Protein AF-A0A964ID87-F1 (afdb_monomer_lite)

Secondary structure (DSSP, 8-state):
----------------------------PPPPPPPPP------PPPP-------HHHHHHHHHHHHHTS-HHHHSS-B-TTSTT-PBPGGGTTS-EEEEETTEEEE---S--TTTSSTTS-HHHHHHHHHH-B-TTSPBPPTTS-HHHHTTS-HHHHHHHHHHHHHSPP-----PPP---HHHHHT---PPP--SPPPP-----HHHHHHHHHHHTTHHHHHB---TT----TT-B--EEEETTEEEEPPP-SSSTTTTTT--HHHHHHHHHH-EETTEEPPTTS-HHHHTTS-HHHHHHHHHHHHHSPP------SSSPPEE-TTTSSEETTGGG-S--------EEEEE-TTS-EEEEE--TT----

pLDDT: mean 80.68, std 21.52, range [28.27, 98.88]

Radius of gyration: 31.86 Å; chains: 1; bounding box: 70×78×113 Å

Foldseek 3Di:
DDDDDDDDDDDDDDDDDDDDDDDDDPPPDPPPDPDPDPDPQFQDDFDPDDQDLDPVLLVLLCLCCQAFQVLQVAQAQFQPVDFLGHGDPLRRQCKDQQDVVPTDISFRLALAPPGHCVPAHLSQQLCCQQQQAHSVRAHHDCVRVNVLSVLPFPSSSSSNSSNSHVDDDDDDDDDDDDDPPVRSVVDDRGDHDPDGNHDDPDPDLLVLLVSSCSSNVVQVQQWDPDPPDTLDGSCWFDFDDGPPDTDTGARLACPPLHCVVDDLVQQLCCLQPCDDPNDHHDSVPNSSRNNSHDSSNSSSNSSNRHVGDDGDDHAAPPADWDAAPVPRDTGRPHVNSYPPPPPPQDWDWDQDPVRDTDTFTDDPVDGDD

Sequence (369 aa):
MTCRSLQLIAILTVGVVTFSACGSSSSVEPAAEPVPTPTEHVARALRDITVPRTPERVARGQYLTEGLLQCFVCHSERDWTKPGAPPVPATKGAGAVWLSKPWLVAVNLTPDVETGIGRWTDDMLLRAICEGIGHDGRTLHPQMWYSSFRALPDEDAEAVVAYLRSLKPIRRSLPQTRIPEDEAKDLDVPEPLMAPVPLVTSHDVVQKGRHLALLADCAGCHTSWYTPKNPGLFGGGNLVTRGERKSYSSNLTSDPSGLAHYDENIFREVMRTGQAKGRELSPIMPWTVFKNLSDDDLNALFAYLGAVTPAKHVIDNIDAPSACTICGGVHPLGKYNRPRQRTLVNYHIEMVESGSARIGLMTDSGFAR

Structure (mmCIF, N/CA/C/O backbone):
data_AF-A0A964ID87-F1
#
_entry.id   AF-A0A964ID87-F1
#
loop_
_atom_site.group_PDB
_atom_site.id
_atom_site.type_symbol
_atom_site.label_atom_id
_atom_site.label_alt_id
_atom_site.label_comp_id
_atom_site.label_asym_id
_atom_site.label_entity_id
_atom_site.label_seq_id
_atom_site.pdbx_PDB_ins_code
_atom_site.Cartn_x
_atom_site.Cartn_y
_atom_site.Cartn_z
_atom_site.occupancy
_atom_site.B_iso_or_equiv
_atom_site.auth_seq_id
_atom_site.auth_comp_id
_atom_site.auth_asym_id
_atom_site.auth_atom_id
_atom_site.pdbx_PDB_model_num
ATOM 1 N N . MET A 1 1 ? -21.710 -39.310 -91.756 1.00 35.94 1 MET A N 1
ATOM 2 C CA . MET A 1 1 ? -21.419 -40.696 -92.176 1.00 35.94 1 MET A CA 1
ATOM 3 C C . MET A 1 1 ? -21.485 -41.598 -90.951 1.00 35.94 1 MET A C 1
ATOM 5 O O . MET A 1 1 ? -20.702 -41.422 -90.035 1.00 35.94 1 MET A O 1
ATOM 9 N N . THR A 1 2 ? -22.530 -42.428 -90.925 1.00 33.00 2 THR A N 1
ATOM 10 C CA . THR A 1 2 ? -22.686 -43.755 -90.292 1.00 33.00 2 THR A CA 1
ATOM 11 C C . THR A 1 2 ? -21.934 -44.134 -89.007 1.00 33.00 2 THR A C 1
ATOM 13 O O . THR A 1 2 ? -20.719 -44.284 -88.973 1.00 33.00 2 THR A O 1
ATOM 16 N N . CYS A 1 3 ? -22.761 -44.464 -88.014 1.00 30.98 3 CYS A N 1
ATOM 17 C CA . CYS A 1 3 ? -22.531 -45.302 -86.841 1.00 30.98 3 CYS A CA 1
ATOM 18 C C . CYS A 1 3 ? -22.294 -46.790 -87.203 1.00 30.98 3 CYS A C 1
ATOM 20 O O . CYS A 1 3 ? -22.950 -47.289 -88.119 1.00 30.98 3 CYS A O 1
ATOM 22 N N . ARG A 1 4 ? -21.408 -47.478 -86.458 1.00 32.31 4 ARG A N 1
ATOM 23 C CA . ARG A 1 4 ? -21.411 -48.919 -86.071 1.00 32.31 4 ARG A CA 1
ATOM 24 C C . ARG A 1 4 ? -20.140 -49.188 -85.238 1.00 32.31 4 ARG A C 1
ATOM 26 O O . ARG A 1 4 ? -19.042 -48.978 -85.729 1.00 32.31 4 ARG A O 1
ATOM 33 N N . SER A 1 5 ? -20.233 -49.377 -83.920 1.00 36.09 5 SER A N 1
ATOM 34 C CA . SER A 1 5 ? -20.460 -50.655 -83.214 1.00 36.09 5 SER A CA 1
ATOM 35 C C . SER A 1 5 ? -19.332 -51.677 -83.408 1.00 36.09 5 SER A C 1
ATOM 37 O O . SER A 1 5 ? -19.274 -52.310 -84.455 1.00 36.09 5 SER A O 1
ATOM 39 N N . LEU A 1 6 ? -18.531 -51.919 -82.363 1.00 32.97 6 LEU A N 1
ATOM 40 C CA . LEU A 1 6 ? -17.899 -53.220 -82.122 1.00 32.97 6 LEU A CA 1
ATOM 41 C C . LEU A 1 6 ? -17.929 -53.545 -80.617 1.00 32.97 6 LEU A C 1
ATOM 43 O O . LEU A 1 6 ? -17.755 -52.672 -79.771 1.00 32.97 6 LEU A O 1
ATOM 47 N N . GLN A 1 7 ? -18.250 -54.804 -80.338 1.00 32.75 7 GLN A N 1
ATOM 48 C CA . GLN A 1 7 ? -18.571 -55.412 -79.048 1.00 32.75 7 GLN A CA 1
ATOM 49 C C . GLN A 1 7 ? -17.341 -56.041 -78.353 1.00 32.75 7 GLN A C 1
ATOM 51 O O . GLN A 1 7 ? -16.303 -56.228 -78.980 1.00 32.75 7 GLN A O 1
ATOM 56 N N . LEU A 1 8 ? -17.602 -56.511 -77.120 1.00 28.94 8 LEU A N 1
ATOM 57 C CA . LEU A 1 8 ? -16.914 -57.522 -76.286 1.00 28.94 8 LEU A CA 1
ATOM 58 C C . LEU A 1 8 ? -15.848 -56.999 -75.300 1.00 28.94 8 LEU A C 1
ATOM 60 O O . LEU A 1 8 ? -14.851 -56.422 -75.706 1.00 28.94 8 LEU A O 1
ATOM 64 N N . ILE A 1 9 ? -16.128 -57.005 -73.978 1.00 28.27 9 ILE A N 1
ATOM 65 C CA . ILE A 1 9 ? -16.051 -58.142 -73.007 1.00 28.27 9 ILE A CA 1
ATOM 66 C C . ILE A 1 9 ? -14.588 -58.585 -72.859 1.00 28.27 9 ILE A C 1
ATOM 68 O O . ILE A 1 9 ? -13.981 -58.963 -73.846 1.00 28.27 9 ILE A O 1
ATOM 72 N N . ALA A 1 10 ? -13.938 -58.660 -71.701 1.00 29.48 10 ALA A N 1
ATOM 73 C CA . ALA A 1 10 ? -14.201 -58.384 -70.289 1.00 29.48 10 ALA A CA 1
ATOM 74 C C . ALA A 1 10 ? -12.822 -58.446 -69.592 1.00 29.48 10 ALA A C 1
ATOM 76 O O . ALA A 1 10 ? -11.882 -58.960 -70.186 1.00 29.48 10 ALA A O 1
ATOM 77 N N . ILE A 1 11 ? -12.703 -57.984 -68.347 1.00 32.47 11 ILE A N 1
ATOM 78 C CA . ILE A 1 11 ? -12.031 -58.704 -67.247 1.00 32.47 11 ILE A CA 1
ATOM 79 C C . ILE A 1 11 ? -12.309 -57.909 -65.966 1.00 32.47 11 ILE A C 1
ATOM 81 O O . ILE A 1 11 ? -12.028 -56.717 -65.871 1.00 32.47 11 ILE A O 1
ATOM 85 N N . LEU A 1 12 ? -12.925 -58.604 -65.009 1.00 31.91 12 LEU A N 1
ATOM 86 C CA . LEU A 1 12 ? -13.172 -58.162 -63.645 1.00 31.91 12 LEU A CA 1
ATOM 87 C C . LEU A 1 12 ? -11.852 -57.830 -62.938 1.00 31.91 12 LEU A C 1
ATOM 89 O O . LEU A 1 12 ? -10.991 -58.698 -62.805 1.00 31.91 12 LEU A O 1
ATOM 93 N N . THR A 1 13 ? -11.771 -56.647 -62.342 1.00 37.53 13 THR A N 1
ATOM 94 C CA . THR A 1 13 ? -10.985 -56.429 -61.125 1.00 37.53 13 THR A CA 1
ATOM 95 C C . THR A 1 13 ? -11.926 -55.934 -60.034 1.00 37.53 13 THR A C 1
ATOM 97 O O . THR A 1 13 ? -12.585 -54.903 -60.147 1.00 37.53 13 THR A O 1
ATOM 100 N N . VAL A 1 14 ? -12.047 -56.748 -58.986 1.00 39.28 14 VAL A N 1
ATOM 101 C CA . VAL A 1 14 ? -12.823 -56.460 -57.781 1.00 39.28 14 VAL A CA 1
ATOM 102 C C . VAL A 1 14 ? -12.114 -55.338 -57.025 1.00 39.28 14 VAL A C 1
ATOM 104 O O . VAL A 1 14 ? -11.117 -55.569 -56.349 1.00 39.28 14 VAL A O 1
ATOM 107 N N . GLY A 1 15 ? -12.622 -54.117 -57.165 1.00 33.81 15 GLY A N 1
ATOM 108 C CA . GLY A 1 15 ? -12.308 -52.986 -56.299 1.00 33.81 15 GLY A CA 1
ATOM 109 C C . GLY A 1 15 ? -13.548 -52.641 -55.488 1.00 33.81 15 GLY A C 1
ATOM 110 O O . GLY A 1 15 ? -14.495 -52.065 -56.017 1.00 33.81 15 GLY A O 1
ATOM 111 N N . VAL A 1 16 ? -13.566 -53.031 -54.215 1.00 36.44 16 VAL A N 1
ATOM 112 C CA . VAL A 1 16 ? -14.598 -52.622 -53.258 1.00 36.44 16 VAL A CA 1
ATOM 113 C C . VAL A 1 16 ? -14.480 -51.109 -53.065 1.00 36.44 16 VAL A C 1
ATOM 115 O O . VAL A 1 16 ? -13.556 -50.634 -52.413 1.00 36.44 16 VAL A O 1
ATOM 118 N N . VAL A 1 17 ? -15.406 -50.349 -53.652 1.00 35.78 17 VAL A N 1
ATOM 119 C CA . VAL A 1 17 ? -15.591 -48.921 -53.372 1.00 35.78 17 VAL A CA 1
ATOM 120 C C . VAL A 1 17 ? -16.764 -48.803 -52.408 1.00 35.78 17 VAL A C 1
ATOM 122 O O . VAL A 1 17 ? -17.924 -48.967 -52.783 1.00 35.78 17 VAL A O 1
ATOM 125 N N . THR A 1 18 ? -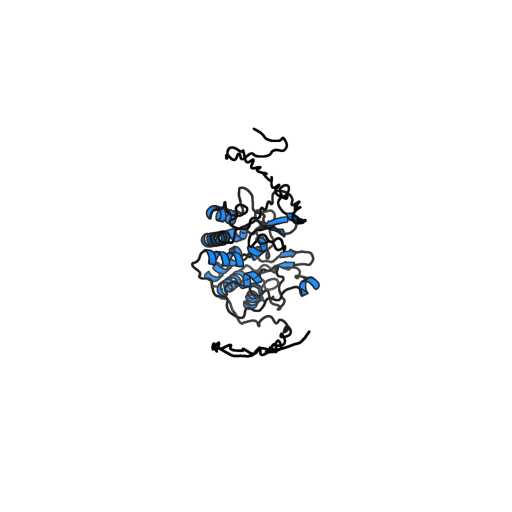16.459 -48.547 -51.141 1.00 36.44 18 THR A N 1
ATOM 126 C CA . THR A 1 18 ? -17.447 -48.168 -50.131 1.00 36.44 18 THR A CA 1
ATOM 127 C C . THR A 1 18 ? -17.951 -46.757 -50.431 1.00 36.44 18 THR A C 1
ATOM 129 O O . THR A 1 18 ? -17.217 -45.784 -50.268 1.00 36.44 18 THR A O 1
ATOM 132 N N . PHE A 1 19 ? -19.206 -46.638 -50.862 1.00 32.16 19 PHE A N 1
ATOM 133 C CA . PHE A 1 19 ? -19.930 -45.368 -50.888 1.00 32.16 19 PHE A CA 1
ATOM 134 C C . PHE A 1 19 ? -20.377 -45.021 -49.460 1.00 32.16 19 PHE A C 1
ATOM 136 O O . PHE A 1 19 ? -21.343 -45.592 -48.959 1.00 32.16 19 PHE A O 1
ATOM 143 N N . SER A 1 20 ? -19.694 -44.078 -48.805 1.00 34.94 20 SER A N 1
ATOM 144 C CA . SER A 1 20 ? -20.250 -43.395 -47.631 1.00 34.94 20 SER A CA 1
ATOM 145 C C . SER A 1 20 ? -21.189 -42.294 -48.108 1.00 34.94 20 SER A C 1
ATOM 147 O O . SER A 1 20 ? -20.758 -41.288 -48.669 1.00 34.94 20 SER A O 1
ATOM 149 N N . ALA A 1 21 ? -22.486 -42.510 -47.900 1.00 35.75 21 ALA A N 1
ATOM 150 C CA . ALA A 1 21 ? -23.513 -41.500 -48.085 1.00 35.75 21 ALA A CA 1
ATOM 151 C C . ALA A 1 21 ? -23.311 -40.357 -47.076 1.00 35.75 21 ALA A C 1
ATOM 153 O O . ALA A 1 21 ? -23.185 -40.583 -45.873 1.00 35.75 21 ALA A O 1
ATOM 154 N N . CYS A 1 22 ? -23.288 -39.124 -47.577 1.00 32.88 22 CYS A N 1
ATOM 155 C CA . CYS A 1 22 ? -23.235 -37.913 -46.771 1.00 32.88 22 CYS A CA 1
ATOM 156 C C . CYS A 1 22 ? -24.617 -37.682 -46.137 1.00 32.88 22 CYS A C 1
ATOM 158 O O . CYS A 1 22 ? -25.525 -37.164 -46.784 1.00 32.88 22 CYS A O 1
ATOM 160 N N . GLY A 1 23 ? -24.794 -38.113 -44.887 1.00 33.75 23 GLY A N 1
ATOM 161 C CA . GLY A 1 23 ? -25.950 -37.760 -44.066 1.00 33.75 23 GLY A CA 1
ATOM 162 C C . GLY A 1 23 ? -25.779 -36.351 -43.504 1.00 33.75 23 GLY A C 1
ATOM 163 O O . GLY A 1 23 ? -24.862 -36.097 -42.729 1.00 33.75 23 GLY A O 1
ATOM 164 N N . SER A 1 24 ? -26.651 -35.428 -43.900 1.00 39.84 24 SER A N 1
ATOM 165 C CA . SER A 1 24 ? -26.739 -34.085 -43.332 1.00 39.84 24 SER A CA 1
ATOM 166 C C . SER A 1 24 ? -27.344 -34.149 -41.926 1.00 39.84 24 SER A C 1
ATOM 168 O O . SER A 1 24 ? -28.564 -34.219 -41.774 1.00 39.84 24 SER A O 1
ATOM 170 N N . SER A 1 25 ? -26.506 -34.125 -40.892 1.00 38.56 25 SER A N 1
ATOM 171 C CA . SER A 1 25 ? -26.952 -33.881 -39.520 1.00 38.56 25 SER A CA 1
ATOM 172 C C . SER A 1 25 ? -27.098 -32.374 -39.304 1.00 38.56 25 SER A C 1
ATOM 174 O O . SER A 1 25 ? -26.108 -31.669 -39.114 1.00 38.56 25 SER A O 1
ATOM 176 N N . SER A 1 26 ? -28.332 -31.871 -39.336 1.00 40.22 26 SER A N 1
ATOM 177 C CA . SER A 1 26 ? -28.662 -30.562 -38.776 1.00 40.22 26 SER A CA 1
ATOM 178 C C . SER A 1 26 ? -28.518 -30.646 -37.256 1.00 40.22 26 SER A C 1
ATOM 180 O O . SER A 1 26 ? -29.400 -31.158 -36.566 1.00 40.22 26 SER A O 1
ATOM 182 N N . SER A 1 27 ? -27.384 -30.193 -36.733 1.00 40.88 27 SER A N 1
ATOM 183 C CA . SER A 1 27 ? -27.209 -29.953 -35.306 1.00 40.88 27 SER A CA 1
ATOM 184 C C . SER A 1 27 ? -28.104 -28.783 -34.907 1.00 40.88 27 SER A C 1
ATOM 186 O O . SER A 1 27 ? -27.806 -27.631 -35.210 1.00 40.88 27 SER A O 1
ATOM 188 N N . VAL A 1 28 ? -29.229 -29.096 -34.268 1.00 43.00 28 VAL A N 1
ATOM 189 C CA . VAL A 1 28 ? -30.000 -28.124 -33.494 1.00 43.00 28 VAL A CA 1
ATOM 190 C C . VAL A 1 28 ? -29.111 -27.738 -32.315 1.00 43.00 28 VAL A C 1
ATOM 192 O O . VAL A 1 28 ? -28.857 -28.569 -31.443 1.00 43.00 28 VAL A O 1
ATOM 195 N N . GLU A 1 29 ? -28.570 -26.519 -32.330 1.00 42.16 29 GLU A N 1
ATOM 196 C CA . GLU A 1 29 ? -27.908 -25.952 -31.155 1.00 42.16 29 GLU A CA 1
ATOM 197 C C . GLU A 1 29 ? -28.902 -25.975 -29.985 1.00 42.16 29 GLU A C 1
ATOM 199 O O . GLU A 1 29 ? -30.051 -25.550 -30.157 1.00 42.16 29 GLU A O 1
ATOM 204 N N . PRO A 1 30 ? -28.517 -26.489 -28.804 1.00 43.12 30 PRO A N 1
ATOM 205 C CA . PRO A 1 30 ? -29.364 -26.371 -27.633 1.00 43.12 30 PRO A CA 1
ATOM 206 C C . PRO A 1 30 ? -29.569 -24.883 -27.353 1.00 43.12 30 PRO A C 1
ATOM 208 O O . PRO A 1 30 ? -28.607 -24.114 -27.312 1.00 43.12 30 PRO A O 1
ATOM 211 N N . ALA A 1 31 ? -30.833 -24.482 -27.204 1.00 43.84 31 ALA A N 1
ATOM 212 C CA . ALA A 1 31 ? -31.190 -23.126 -26.826 1.00 43.84 31 ALA A CA 1
ATOM 213 C C . ALA A 1 31 ? -30.370 -22.733 -25.594 1.00 43.84 31 ALA A C 1
ATOM 215 O O . ALA A 1 31 ? -30.406 -23.437 -24.583 1.00 43.84 31 ALA A O 1
ATOM 216 N N . ALA A 1 32 ? -29.606 -21.645 -25.716 1.00 43.03 32 ALA A N 1
ATOM 217 C CA . ALA A 1 32 ? -28.868 -21.074 -24.605 1.00 43.03 32 ALA A CA 1
ATOM 218 C C . ALA A 1 32 ? -29.831 -20.915 -23.425 1.00 43.03 32 ALA A C 1
ATOM 220 O O . ALA A 1 32 ? -30.900 -20.313 -23.574 1.00 43.03 32 ALA A O 1
ATOM 221 N N . GLU A 1 33 ? -29.473 -21.494 -22.279 1.00 38.62 33 GLU A N 1
ATOM 222 C CA . GLU A 1 33 ? -30.213 -21.245 -21.051 1.00 38.62 33 GLU A CA 1
ATOM 223 C C . GLU A 1 33 ? -30.306 -19.726 -20.852 1.00 38.62 33 GLU A C 1
ATOM 225 O O . GLU A 1 33 ? -29.323 -19.018 -21.109 1.00 38.62 33 GLU A O 1
ATOM 230 N N . PRO A 1 34 ? -31.478 -19.194 -20.466 1.00 39.66 34 PRO A N 1
ATOM 231 C CA . PRO A 1 34 ? -31.618 -17.769 -20.236 1.00 39.66 34 PRO A CA 1
ATOM 232 C C . PRO A 1 34 ? -30.574 -17.350 -19.205 1.00 39.66 34 PRO A C 1
ATOM 234 O O . PRO A 1 34 ? -30.584 -17.833 -18.073 1.00 39.66 34 PRO A O 1
ATOM 237 N N . VAL A 1 35 ? -29.664 -16.465 -19.621 1.00 43.88 35 VAL A N 1
ATOM 238 C CA . VAL A 1 35 ? -28.707 -15.819 -18.724 1.00 43.88 35 VAL A CA 1
ATOM 239 C C . VAL A 1 35 ? -29.531 -15.230 -17.581 1.00 43.88 35 VAL A C 1
ATOM 241 O O . VAL A 1 35 ? -30.422 -14.420 -17.862 1.00 43.88 35 VAL A O 1
ATOM 244 N N . PRO A 1 36 ? -29.317 -15.656 -16.324 1.00 35.88 36 PRO A N 1
ATOM 245 C CA . PRO A 1 36 ? -30.071 -15.108 -15.215 1.00 35.88 36 PRO A CA 1
ATOM 246 C C . PRO A 1 36 ? -29.873 -13.593 -15.217 1.00 35.88 36 PRO A C 1
ATOM 248 O O . PRO A 1 36 ? -28.747 -13.097 -15.215 1.00 35.88 36 PRO A O 1
ATOM 251 N N . THR A 1 37 ? -30.985 -12.862 -15.284 1.00 39.97 37 THR A N 1
ATOM 252 C CA . THR A 1 37 ? -31.028 -11.414 -15.059 1.00 39.97 37 THR A CA 1
ATOM 253 C C . THR A 1 37 ? -30.225 -11.108 -13.793 1.00 39.97 37 THR A C 1
ATOM 255 O O . THR A 1 37 ? -30.402 -11.862 -12.832 1.00 39.97 37 THR A O 1
ATOM 258 N N . PRO A 1 38 ? -29.376 -10.059 -13.749 1.00 42.81 38 PRO A N 1
ATOM 259 C CA . PRO A 1 38 ? -28.610 -9.741 -12.551 1.00 42.81 38 PRO A CA 1
ATOM 260 C C . PRO A 1 38 ? -29.571 -9.629 -11.370 1.00 42.81 38 PRO A C 1
ATOM 262 O O . PRO A 1 38 ? -30.398 -8.718 -11.304 1.00 42.81 38 PRO A O 1
ATOM 265 N N . THR A 1 39 ? -29.522 -10.612 -10.476 1.00 45.31 39 THR A N 1
ATOM 266 C CA . THR A 1 39 ? -30.104 -10.495 -9.145 1.00 45.31 39 THR A CA 1
ATOM 267 C C . THR A 1 39 ? -29.515 -9.234 -8.540 1.00 45.31 39 THR A C 1
ATOM 269 O O . THR A 1 39 ? -28.296 -9.079 -8.599 1.00 45.31 39 THR A O 1
ATOM 272 N N . GLU A 1 40 ? -30.357 -8.340 -8.006 1.00 45.50 40 GLU A N 1
ATOM 273 C CA . GLU A 1 40 ? -29.925 -7.204 -7.183 1.00 45.50 40 GLU A CA 1
ATOM 274 C C . GLU A 1 40 ? -28.692 -7.616 -6.377 1.00 45.50 40 GLU A C 1
ATOM 276 O O . GLU A 1 40 ? -28.748 -8.576 -5.611 1.00 45.50 40 GLU A O 1
ATOM 281 N N . HIS A 1 41 ? -27.556 -6.971 -6.632 1.00 55.00 41 HIS A N 1
ATOM 282 C CA . HIS A 1 41 ? -26.288 -7.361 -6.034 1.00 55.00 41 HIS A CA 1
ATOM 283 C C . HIS A 1 41 ? -26.354 -7.121 -4.522 1.00 55.00 41 HIS A C 1
ATOM 285 O O . HIS A 1 41 ? -26.193 -5.998 -4.043 1.00 55.00 41 HIS A O 1
ATOM 291 N N . VAL A 1 42 ? -26.632 -8.180 -3.762 1.00 62.00 42 VAL A N 1
ATOM 292 C CA . VAL A 1 42 ? -26.735 -8.119 -2.305 1.00 62.00 42 VAL A CA 1
ATOM 293 C C . VAL A 1 42 ? -25.371 -8.453 -1.721 1.00 62.00 42 VAL A C 1
ATOM 295 O O . VAL A 1 42 ? -24.898 -9.585 -1.817 1.00 62.00 42 VAL A O 1
ATOM 298 N N . ALA A 1 43 ? -24.739 -7.464 -1.087 1.00 78.56 43 ALA A N 1
ATOM 299 C CA . ALA A 1 43 ? -23.605 -7.691 -0.199 1.00 78.56 43 ALA A CA 1
ATOM 300 C C . ALA A 1 43 ? -23.864 -8.918 0.688 1.00 78.56 43 ALA A C 1
ATOM 302 O O . ALA A 1 43 ? -24.941 -9.019 1.282 1.00 78.56 43 ALA A O 1
ATOM 303 N N . ARG A 1 44 ? -22.890 -9.830 0.830 1.00 88.06 44 ARG A N 1
ATOM 304 C CA . ARG A 1 44 ? -23.103 -11.010 1.684 1.00 88.06 44 ARG A CA 1
ATOM 305 C C . ARG A 1 44 ? -23.550 -10.599 3.086 1.00 88.06 44 ARG A C 1
ATOM 307 O O . ARG A 1 44 ? -23.115 -9.566 3.612 1.00 88.06 44 ARG A O 1
ATOM 314 N N . ALA A 1 45 ? -24.382 -11.433 3.704 1.00 89.25 45 ALA A N 1
ATOM 315 C CA . ALA A 1 45 ? -24.823 -11.219 5.073 1.00 89.25 45 ALA A CA 1
ATOM 316 C C . ALA A 1 45 ? -23.622 -11.063 6.023 1.00 89.25 45 ALA A C 1
ATOM 318 O O . ALA A 1 45 ? -22.570 -11.690 5.841 1.00 89.25 45 ALA A O 1
ATOM 319 N N . LEU A 1 46 ? -23.791 -10.200 7.028 1.00 92.38 46 LEU A N 1
ATOM 320 C CA . LEU A 1 46 ? -22.793 -10.036 8.076 1.00 92.38 46 LEU A CA 1
ATOM 321 C C . LEU A 1 46 ? -22.738 -11.299 8.933 1.00 92.38 46 LEU A C 1
ATOM 323 O O . LEU A 1 46 ? -23.767 -11.834 9.346 1.00 92.38 46 LEU A O 1
ATOM 327 N N . ARG A 1 47 ? -21.520 -11.749 9.200 1.00 92.38 47 ARG A N 1
ATOM 328 C CA . ARG A 1 47 ? -21.212 -12.876 10.076 1.00 92.38 47 ARG A CA 1
ATOM 329 C C . ARG A 1 47 ? -20.966 -12.361 11.490 1.00 92.38 47 ARG A C 1
ATOM 331 O O . ARG A 1 47 ? -20.439 -11.262 11.675 1.00 92.38 47 ARG A O 1
ATOM 338 N N . ASP A 1 48 ? -21.298 -13.178 12.481 1.00 94.31 48 ASP A N 1
ATOM 339 C CA . ASP A 1 48 ? -20.943 -12.911 13.874 1.00 94.31 48 ASP A CA 1
ATOM 340 C C . ASP A 1 48 ? -19.495 -13.351 14.131 1.00 94.31 48 ASP A C 1
ATOM 342 O O . ASP A 1 48 ? -19.221 -14.482 14.532 1.00 94.31 48 ASP A O 1
ATOM 346 N N . ILE A 1 49 ? -18.550 -12.473 13.786 1.00 93.62 49 ILE A N 1
ATOM 347 C CA . ILE A 1 49 ? -17.112 -12.699 13.957 1.00 93.62 49 ILE A CA 1
ATOM 348 C C . ILE A 1 49 ? -16.573 -11.692 14.962 1.00 93.62 49 ILE A C 1
ATOM 350 O O . ILE A 1 49 ? -16.776 -10.484 14.827 1.00 93.62 49 ILE A O 1
ATOM 354 N N . THR A 1 50 ? -15.822 -12.206 15.932 1.00 96.50 50 THR A N 1
ATOM 355 C CA . THR A 1 50 ? -15.013 -11.410 16.853 1.00 96.50 50 THR A CA 1
ATOM 356 C C . THR A 1 50 ? -13.556 -11.820 16.698 1.00 96.50 50 THR A C 1
ATOM 358 O O . THR A 1 50 ? -13.168 -12.924 17.069 1.00 96.50 50 THR A O 1
ATOM 361 N N . VAL A 1 51 ? -12.737 -10.919 16.169 1.00 97.50 51 VAL A N 1
ATOM 362 C CA . VAL A 1 51 ? -11.315 -11.160 15.893 1.00 97.50 51 VAL A CA 1
ATOM 363 C C . VAL A 1 51 ? -10.501 -11.132 17.193 1.00 97.50 51 VAL A C 1
ATOM 365 O O . VAL A 1 51 ? -10.530 -10.123 17.885 1.00 97.50 51 VAL A O 1
ATOM 368 N N . PRO A 1 52 ? -9.729 -12.156 17.579 1.00 97.12 52 PRO A N 1
ATOM 369 C CA . PRO A 1 52 ? -8.842 -12.058 18.742 1.00 97.12 52 PRO A CA 1
ATOM 370 C C . PRO A 1 52 ? -7.835 -10.896 18.636 1.00 97.12 52 PRO A C 1
ATOM 372 O O . PRO A 1 52 ? -7.277 -10.642 17.574 1.00 97.12 52 PRO A O 1
ATOM 375 N N . ARG A 1 53 ? -7.567 -10.185 19.740 1.00 97.00 53 ARG A N 1
ATOM 376 C CA . ARG A 1 53 ? -6.577 -9.084 19.798 1.00 97.00 53 ARG A CA 1
ATOM 377 C C . ARG A 1 53 ? -5.339 -9.485 20.596 1.00 97.00 53 ARG A C 1
ATOM 379 O O . ARG A 1 53 ? -4.952 -8.799 21.538 1.00 97.00 53 ARG A O 1
ATOM 386 N N . THR A 1 54 ? -4.751 -10.631 20.265 1.00 98.31 54 THR A N 1
ATOM 387 C CA . THR A 1 54 ? -3.504 -11.062 20.913 1.00 98.31 54 THR A CA 1
ATOM 388 C C . THR A 1 54 ? -2.336 -10.170 20.469 1.00 98.31 54 THR A C 1
ATOM 390 O O . THR A 1 54 ? -2.382 -9.627 19.358 1.00 98.31 54 THR A O 1
ATOM 393 N N . PRO A 1 55 ? -1.284 -10.003 21.293 1.00 98.50 55 PRO A N 1
ATOM 394 C CA . PRO A 1 55 ? -0.110 -9.215 20.916 1.00 98.50 55 PRO A CA 1
ATOM 395 C C . PRO A 1 55 ? 0.514 -9.643 19.581 1.00 98.50 55 PRO A C 1
ATOM 397 O O . PRO A 1 55 ? 0.888 -8.794 18.775 1.00 98.50 55 PRO A O 1
ATOM 400 N N . GLU A 1 56 ? 0.566 -10.946 19.306 1.00 98.19 56 GLU A N 1
ATOM 401 C CA . GLU A 1 56 ? 1.155 -11.517 18.089 1.00 98.19 56 GLU A CA 1
ATOM 402 C C . GLU A 1 56 ? 0.343 -11.131 16.852 1.00 98.19 56 GLU A C 1
ATOM 404 O O . GLU A 1 56 ? 0.898 -10.711 15.834 1.00 98.19 56 GLU A O 1
ATOM 409 N N . ARG A 1 57 ? -0.988 -11.213 16.952 1.00 98.25 57 ARG A N 1
ATOM 410 C CA . ARG A 1 57 ? -1.884 -10.856 15.854 1.00 98.25 57 ARG A CA 1
ATOM 411 C C . ARG A 1 57 ? -1.886 -9.351 15.597 1.00 98.25 57 ARG A C 1
ATOM 413 O O . ARG A 1 57 ? -1.860 -8.930 14.443 1.00 98.25 57 ARG A O 1
ATOM 420 N N . VAL A 1 58 ? -1.845 -8.534 16.651 1.00 98.75 58 VAL A N 1
ATOM 421 C CA . VAL A 1 58 ? -1.688 -7.076 16.525 1.00 98.75 58 VAL A CA 1
ATOM 422 C C . VAL A 1 58 ? -0.354 -6.732 15.855 1.00 98.75 58 VAL A C 1
ATOM 424 O O . VAL A 1 58 ? -0.332 -5.901 14.948 1.00 98.75 58 VAL A O 1
ATOM 427 N N . ALA A 1 59 ? 0.742 -7.400 16.226 1.00 98.62 59 ALA A N 1
ATOM 428 C CA . ALA A 1 59 ? 2.048 -7.197 15.599 1.00 98.62 59 ALA A CA 1
ATOM 429 C C . ALA A 1 59 ? 2.046 -7.588 14.109 1.00 98.62 59 ALA A C 1
ATOM 431 O O . ALA A 1 59 ? 2.556 -6.837 13.273 1.00 98.62 59 ALA A O 1
ATOM 432 N N . ARG A 1 60 ? 1.416 -8.716 13.748 1.00 98.12 60 ARG A N 1
ATOM 433 C CA . ARG A 1 60 ? 1.231 -9.120 12.343 1.00 98.12 60 ARG A CA 1
ATOM 434 C C . ARG A 1 60 ? 0.397 -8.098 11.568 1.00 98.12 60 ARG A C 1
ATOM 436 O O . ARG A 1 60 ? 0.774 -7.704 10.466 1.00 98.12 60 ARG A O 1
ATOM 443 N N . GLY A 1 61 ? -0.692 -7.616 12.159 1.00 98.50 61 GLY A N 1
ATOM 444 C CA . GLY A 1 61 ? -1.546 -6.591 11.567 1.00 98.50 61 GLY A CA 1
ATOM 445 C C . GLY A 1 61 ? -0.829 -5.266 11.347 1.00 98.50 61 GLY A C 1
ATOM 446 O O . GLY A 1 61 ? -1.005 -4.642 10.299 1.00 98.50 61 GLY A O 1
ATOM 447 N N . GLN A 1 62 ? 0.019 -4.861 12.295 1.00 98.50 62 GLN A N 1
ATOM 448 C CA . GLN A 1 62 ? 0.864 -3.678 12.164 1.00 98.50 62 GLN A CA 1
ATOM 449 C C . GLN A 1 62 ? 1.832 -3.829 10.993 1.00 98.50 62 GLN A C 1
ATOM 451 O O . GLN A 1 62 ? 1.924 -2.926 10.163 1.00 98.50 62 GLN A O 1
ATOM 456 N N . TYR A 1 63 ? 2.513 -4.975 10.898 1.00 98.56 63 TYR A N 1
ATOM 457 C CA . TYR A 1 63 ? 3.432 -5.270 9.801 1.00 98.56 63 TYR A CA 1
ATOM 458 C C . TYR A 1 63 ? 2.751 -5.147 8.431 1.00 98.56 63 TYR A C 1
ATOM 460 O O . TYR A 1 63 ? 3.267 -4.479 7.538 1.00 98.56 63 TYR A O 1
ATOM 468 N N . LEU A 1 64 ? 1.556 -5.722 8.276 1.00 98.19 64 LEU A N 1
ATOM 469 C CA . LEU A 1 64 ? 0.798 -5.650 7.025 1.00 98.19 64 LEU A CA 1
ATOM 470 C C . LEU A 1 64 ? 0.308 -4.226 6.737 1.00 98.19 64 LEU A C 1
ATOM 472 O O . LEU A 1 64 ? 0.540 -3.695 5.653 1.00 98.19 64 LEU A O 1
ATOM 476 N N . THR A 1 65 ? -0.323 -3.579 7.715 1.00 98.31 65 THR A N 1
ATOM 477 C CA . THR A 1 65 ? -0.946 -2.251 7.566 1.00 98.31 65 THR A CA 1
ATOM 478 C C . THR A 1 65 ? 0.085 -1.158 7.278 1.00 98.31 65 THR A C 1
ATOM 480 O O . THR A 1 65 ? -0.142 -0.294 6.427 1.00 98.31 65 THR A O 1
ATOM 483 N N . GLU A 1 66 ? 1.219 -1.187 7.982 1.00 96.69 66 GLU A N 1
ATOM 484 C CA . GLU A 1 66 ? 2.277 -0.175 7.889 1.00 96.69 66 GLU A CA 1
ATOM 485 C C . GLU A 1 66 ? 3.435 -0.556 6.959 1.00 96.69 66 GLU A C 1
ATOM 487 O O . GLU A 1 66 ? 4.267 0.304 6.663 1.00 96.69 66 GLU A O 1
ATOM 492 N N . GLY A 1 67 ? 3.514 -1.812 6.514 1.00 96.69 67 GLY A N 1
ATOM 493 C CA . GLY A 1 67 ? 4.599 -2.318 5.671 1.00 96.69 67 GLY A CA 1
ATOM 494 C C . GLY A 1 67 ? 4.186 -2.711 4.257 1.00 96.69 67 GLY A C 1
ATOM 495 O O . GLY A 1 67 ? 4.991 -2.553 3.344 1.00 96.69 67 GLY A O 1
ATOM 496 N N . LEU A 1 68 ? 2.944 -3.156 4.044 1.00 96.81 68 LEU A N 1
ATOM 497 C CA . LEU A 1 68 ? 2.516 -3.729 2.762 1.00 96.81 68 LEU A CA 1
ATOM 498 C C . LEU A 1 68 ? 1.286 -3.036 2.162 1.00 96.81 68 LEU A C 1
ATOM 500 O O . LEU A 1 68 ? 1.314 -2.615 1.008 1.00 96.81 68 LEU A O 1
ATOM 504 N N . LEU A 1 69 ? 0.223 -2.887 2.955 1.00 97.31 69 LEU A N 1
ATOM 505 C CA . LEU A 1 69 ? -1.115 -2.498 2.489 1.00 97.31 69 LEU A CA 1
ATOM 506 C C . LEU A 1 69 ? -1.322 -0.985 2.396 1.00 97.31 69 LEU A C 1
ATOM 508 O O . LEU A 1 69 ? -2.346 -0.527 1.901 1.00 97.31 69 LEU A O 1
ATOM 512 N N . GLN A 1 70 ? -0.357 -0.194 2.872 1.00 94.81 70 GLN A N 1
ATOM 513 C CA . GLN A 1 70 ? -0.337 1.259 2.696 1.00 94.81 70 GLN A CA 1
ATOM 514 C C . GLN A 1 70 ? -1.558 1.994 3.279 1.00 94.81 70 GLN A C 1
ATOM 516 O O . GLN A 1 70 ? -1.823 3.130 2.889 1.00 94.81 70 GLN A O 1
ATOM 521 N N . CYS A 1 71 ? -2.288 1.420 4.243 1.00 97.25 71 CYS A N 1
ATOM 522 C CA . CYS A 1 71 ? -3.559 1.983 4.720 1.00 97.25 71 CYS A CA 1
ATOM 523 C C . CYS A 1 71 ? -3.423 3.462 5.126 1.00 97.25 71 CYS A C 1
ATOM 525 O O . CYS A 1 71 ? -4.218 4.317 4.738 1.00 97.25 71 CYS A O 1
ATOM 527 N N . PHE A 1 72 ? -2.347 3.809 5.835 1.00 96.81 72 PHE A N 1
ATOM 528 C CA . PHE A 1 72 ? -2.114 5.175 6.315 1.00 96.81 72 PHE A CA 1
ATOM 529 C C . PHE A 1 72 ? -1.587 6.151 5.259 1.00 96.81 72 PHE A C 1
ATOM 531 O O . PHE A 1 72 ? -1.477 7.341 5.551 1.00 96.81 72 PHE A O 1
ATOM 538 N N . VAL A 1 73 ? -1.299 5.690 4.039 1.00 92.94 73 VAL A N 1
ATOM 539 C CA . VAL A 1 73 ? -0.982 6.558 2.896 1.00 92.94 73 VAL A CA 1
ATOM 540 C C . VAL A 1 73 ? -2.207 7.356 2.457 1.00 92.94 73 VAL A C 1
ATOM 542 O O . VAL A 1 73 ? -2.063 8.519 2.080 1.00 92.94 73 VAL A O 1
ATOM 545 N N . CYS A 1 74 ? -3.390 6.745 2.520 1.00 93.25 74 CYS A N 1
ATOM 546 C CA . CYS A 1 74 ? -4.658 7.384 2.172 1.00 93.25 74 CYS A CA 1
ATOM 547 C C . CYS A 1 74 ? -5.427 7.813 3.427 1.00 93.25 74 CYS A C 1
ATOM 549 O O . CYS A 1 74 ? -5.962 8.914 3.473 1.00 93.25 74 CYS A O 1
ATOM 551 N N . HIS A 1 75 ? -5.434 6.985 4.476 1.00 96.94 75 HIS A N 1
ATOM 552 C CA . HIS A 1 75 ? -6.209 7.223 5.698 1.00 96.94 75 HIS A CA 1
ATOM 553 C C . HIS A 1 75 ? -5.505 8.131 6.723 1.00 96.94 75 HIS A C 1
ATOM 555 O O . HIS A 1 75 ? -5.725 7.993 7.924 1.00 96.94 75 HIS A O 1
ATOM 561 N N . SER A 1 76 ? -4.658 9.056 6.269 1.00 96.38 76 SER A N 1
ATOM 562 C CA . SER A 1 76 ? -4.014 10.074 7.112 1.00 96.38 76 SER A CA 1
ATOM 563 C C . SER A 1 76 ? -3.732 11.331 6.300 1.00 96.38 76 SER A C 1
ATOM 565 O O . SER A 1 76 ? -3.545 11.252 5.084 1.00 96.38 76 SER A O 1
ATOM 567 N N . GLU A 1 77 ? -3.597 12.484 6.957 1.00 94.94 77 GLU A N 1
ATOM 568 C CA . GLU A 1 77 ? -2.939 13.618 6.297 1.00 94.94 77 GLU A CA 1
ATOM 569 C C . GLU A 1 77 ? -1.458 13.293 6.069 1.00 94.94 77 GLU A C 1
ATOM 571 O O . GLU A 1 77 ? -0.847 12.522 6.813 1.00 94.94 77 GLU A O 1
ATOM 576 N N . ARG A 1 78 ? -0.878 13.872 5.018 1.00 93.31 78 ARG A N 1
ATOM 577 C CA . ARG A 1 78 ? 0.483 13.576 4.557 1.00 93.31 78 ARG A CA 1
ATOM 578 C C . ARG A 1 78 ? 1.330 14.837 4.654 1.00 93.31 78 ARG A C 1
ATOM 580 O O . ARG A 1 78 ? 0.913 15.899 4.191 1.00 93.31 78 ARG A O 1
ATOM 587 N N . ASP A 1 79 ? 2.524 14.716 5.220 1.00 93.50 79 ASP A N 1
ATOM 588 C CA . ASP A 1 79 ? 3.475 15.821 5.319 1.00 93.50 79 ASP A CA 1
ATOM 589 C C . ASP A 1 79 ? 4.329 15.902 4.049 1.00 93.50 79 ASP A C 1
ATOM 591 O O . ASP A 1 79 ? 5.435 15.370 3.977 1.00 93.50 79 ASP A O 1
ATOM 595 N N . TRP A 1 80 ? 3.807 16.580 3.027 1.00 91.00 80 TRP A N 1
ATOM 596 C CA . TRP A 1 80 ? 4.453 16.734 1.717 1.00 91.00 80 TRP A CA 1
ATOM 597 C C . TRP A 1 80 ? 5.739 17.571 1.721 1.00 91.00 80 TRP A C 1
ATOM 599 O O . TRP A 1 80 ? 6.351 17.722 0.657 1.00 91.00 80 TRP A O 1
ATOM 609 N N . THR A 1 81 ? 6.128 18.128 2.872 1.00 91.75 81 THR A N 1
ATOM 610 C CA . THR A 1 81 ? 7.385 18.868 3.044 1.00 91.75 81 THR A CA 1
ATOM 611 C C . THR A 1 81 ? 8.552 17.952 3.409 1.00 91.75 81 THR A C 1
ATOM 613 O O . THR A 1 81 ? 9.707 18.351 3.275 1.00 91.75 81 THR A O 1
ATOM 616 N N . LYS A 1 82 ? 8.268 16.714 3.836 1.00 92.06 82 LYS A N 1
ATOM 617 C CA . LYS A 1 82 ? 9.273 15.719 4.221 1.00 92.06 82 LYS A CA 1
ATOM 618 C C . LYS A 1 82 ? 9.513 14.676 3.121 1.00 92.06 82 LYS A C 1
ATOM 620 O O . LYS A 1 82 ? 8.580 14.355 2.375 1.00 92.06 82 LYS A O 1
ATOM 625 N N . PRO A 1 83 ? 10.722 14.083 3.069 1.00 90.12 83 PRO A N 1
ATOM 626 C CA . PRO A 1 83 ? 11.030 12.979 2.166 1.00 90.12 83 PRO A CA 1
ATOM 627 C C . PRO A 1 83 ? 10.007 11.845 2.259 1.00 90.12 83 PRO A C 1
ATOM 629 O O . PRO A 1 83 ? 9.639 11.419 3.357 1.00 90.12 83 PRO A O 1
ATOM 632 N N . GLY A 1 84 ? 9.512 11.378 1.111 1.00 90.19 84 GLY A N 1
ATOM 633 C CA . GLY A 1 84 ? 8.498 10.312 1.040 1.00 90.19 84 GLY A CA 1
ATOM 634 C C . GLY A 1 84 ? 7.105 10.650 1.603 1.00 90.19 84 GLY A C 1
ATOM 635 O O . GLY A 1 84 ? 6.256 9.758 1.708 1.00 90.19 84 GLY A O 1
ATOM 636 N N . ALA A 1 85 ? 6.863 11.918 1.953 1.00 93.56 85 ALA A N 1
ATOM 637 C CA . ALA A 1 85 ? 5.597 12.469 2.432 1.00 93.56 85 ALA A CA 1
ATOM 638 C C . ALA A 1 85 ? 4.894 11.631 3.524 1.00 93.56 85 ALA A C 1
ATOM 640 O O . ALA A 1 85 ? 3.755 11.222 3.320 1.00 93.56 85 ALA A O 1
ATOM 641 N N . PRO A 1 86 ? 5.529 11.321 4.667 1.00 94.25 86 PRO A N 1
ATOM 642 C CA . PRO A 1 86 ? 4.975 10.410 5.668 1.00 94.25 86 PRO A CA 1
ATOM 643 C C . PRO A 1 86 ? 3.629 10.897 6.246 1.00 94.25 86 PRO A C 1
ATOM 645 O O . PRO A 1 86 ? 3.328 12.094 6.198 1.00 94.25 86 PRO A O 1
ATOM 648 N N . PRO A 1 87 ? 2.821 9.992 6.834 1.00 95.19 87 PRO A N 1
ATOM 649 C CA . PRO A 1 87 ? 1.633 10.375 7.591 1.00 95.19 87 PRO A CA 1
ATOM 650 C C . PRO A 1 87 ? 1.956 11.387 8.698 1.00 95.19 87 PRO A C 1
ATOM 652 O O . PRO A 1 87 ? 2.934 11.223 9.432 1.00 95.19 87 PRO A O 1
ATOM 655 N N . VAL A 1 88 ? 1.113 12.405 8.856 1.00 96.25 88 VAL A N 1
ATOM 656 C CA . VAL A 1 88 ? 1.199 13.348 9.977 1.00 96.25 88 VAL A CA 1
ATOM 657 C C . VAL A 1 88 ? 0.833 12.598 11.265 1.00 96.25 88 VAL A C 1
ATOM 659 O O . VAL A 1 88 ? -0.270 12.058 11.348 1.00 96.25 88 VAL A O 1
ATOM 662 N N . PRO A 1 89 ? 1.697 12.567 12.301 1.00 95.38 89 PRO A N 1
ATOM 663 C CA . PRO A 1 89 ? 1.450 11.762 13.500 1.00 95.38 89 PRO A CA 1
ATOM 664 C C . PRO A 1 89 ? 0.112 12.047 14.194 1.00 95.38 89 PRO A C 1
ATOM 666 O O . PRO A 1 89 ? -0.539 11.124 14.671 1.00 95.38 89 PRO A O 1
ATOM 669 N N . ALA A 1 90 ? -0.325 13.310 14.213 1.00 96.38 90 ALA A N 1
ATOM 670 C CA . ALA A 1 90 ? -1.573 13.726 14.855 1.00 96.38 90 ALA A CA 1
ATOM 671 C C . ALA A 1 90 ? -2.844 13.216 14.150 1.00 96.38 90 ALA A C 1
ATOM 673 O O . ALA A 1 90 ? -3.907 13.191 14.766 1.00 96.38 90 ALA A O 1
ATOM 674 N N . THR A 1 91 ? -2.749 12.821 12.877 1.00 96.69 91 THR A N 1
ATOM 675 C CA . THR A 1 91 ? -3.883 12.347 12.069 1.00 96.69 91 THR A CA 1
ATOM 676 C C . THR A 1 91 ? -3.627 10.977 11.442 1.00 96.69 91 THR A C 1
ATOM 678 O O . THR A 1 91 ? -4.392 10.549 10.578 1.00 96.69 91 THR A O 1
ATOM 681 N N . LYS A 1 92 ? -2.580 10.260 11.875 1.00 97.31 92 LYS A N 1
ATOM 682 C CA . LYS A 1 92 ? -2.249 8.917 11.381 1.00 97.31 92 LYS A CA 1
ATOM 683 C C . LYS A 1 92 ? -3.428 7.969 11.623 1.00 97.31 92 LYS A C 1
ATOM 685 O O . LYS A 1 92 ? -3.797 7.724 12.767 1.00 97.31 92 LYS A O 1
ATOM 690 N N . GLY A 1 93 ? -4.028 7.464 10.547 1.00 97.81 93 GLY A N 1
ATOM 691 C CA . GLY A 1 93 ? -5.220 6.610 10.595 1.00 97.81 93 GLY A CA 1
ATOM 692 C C . GLY A 1 93 ? -6.547 7.358 10.764 1.00 97.81 93 GLY A C 1
ATOM 693 O O . GLY A 1 93 ? -7.596 6.739 10.630 1.00 97.81 93 GLY A O 1
ATOM 694 N N . ALA A 1 94 ? -6.541 8.675 10.997 1.00 98.06 94 ALA A N 1
ATOM 695 C CA . ALA A 1 94 ? -7.742 9.483 11.242 1.00 98.06 94 ALA A CA 1
ATOM 696 C C . ALA A 1 94 ? -8.435 9.990 9.957 1.00 98.06 94 ALA A C 1
ATOM 698 O O . ALA A 1 94 ? -9.232 10.936 9.991 1.00 98.06 94 ALA A O 1
ATOM 699 N N . GLY A 1 95 ? -8.115 9.375 8.817 1.00 96.50 95 GLY A N 1
ATOM 700 C CA . GLY A 1 95 ? -8.671 9.677 7.504 1.00 96.50 95 GLY A CA 1
ATOM 701 C C . GLY A 1 95 ? -8.071 10.918 6.843 1.00 96.50 95 GLY A C 1
ATOM 702 O O . GLY A 1 95 ? -7.304 11.671 7.444 1.00 96.50 95 GLY A O 1
ATOM 703 N N . ALA A 1 96 ? -8.451 11.172 5.595 1.00 94.94 96 ALA A N 1
ATOM 704 C CA . ALA A 1 96 ? -8.141 12.401 4.867 1.00 94.94 96 ALA A CA 1
ATOM 705 C C . ALA A 1 96 ? -9.077 12.583 3.667 1.00 94.94 96 ALA A C 1
ATOM 707 O O . ALA A 1 96 ? -9.617 11.621 3.120 1.00 94.94 96 ALA A O 1
ATOM 708 N N . VAL A 1 97 ? -9.237 13.834 3.230 1.00 92.19 97 VAL A N 1
ATOM 709 C CA . VAL A 1 97 ? -9.843 14.130 1.928 1.00 92.19 97 VAL A CA 1
ATOM 710 C C . VAL A 1 97 ? -8.793 13.845 0.859 1.00 92.19 97 VAL A C 1
ATOM 712 O O . VAL A 1 97 ? -7.758 14.507 0.815 1.00 92.19 97 VAL A O 1
ATOM 715 N N . TRP A 1 98 ? -9.053 12.843 0.026 1.00 83.56 98 TRP A N 1
ATOM 716 C CA . TRP A 1 98 ? -8.166 12.411 -1.049 1.00 83.56 98 TRP A CA 1
ATOM 717 C C . TRP A 1 98 ? -8.332 13.271 -2.308 1.00 83.56 98 TRP A C 1
ATOM 719 O O . TRP A 1 98 ? -7.350 13.781 -2.844 1.00 83.56 98 TRP A O 1
ATOM 729 N N . LEU A 1 99 ? -9.578 13.486 -2.742 1.00 82.69 99 LEU A N 1
ATOM 730 C CA . LEU A 1 99 ? -9.944 14.431 -3.804 1.00 82.69 99 LEU A CA 1
ATOM 731 C C . LEU A 1 99 ? -10.991 15.400 -3.269 1.00 82.69 99 LEU A C 1
ATOM 733 O O . LEU A 1 99 ? -11.834 15.013 -2.465 1.00 82.69 99 LEU A O 1
ATOM 737 N N . SER A 1 100 ? -10.924 16.665 -3.684 1.00 73.25 100 SER A N 1
ATOM 738 C CA . SER A 1 100 ? -11.771 17.734 -3.144 1.00 73.25 100 SER A CA 1
ATOM 739 C C . SER A 1 100 ? -12.979 18.093 -4.015 1.00 73.25 100 SER A C 1
ATOM 741 O O . SER A 1 100 ? -13.862 18.805 -3.536 1.00 73.25 100 SER A O 1
ATOM 743 N N . LYS A 1 101 ? -13.035 17.633 -5.274 1.00 77.62 101 LYS A N 1
ATOM 744 C CA . LYS A 1 101 ? -14.107 17.956 -6.230 1.00 77.62 101 LYS A CA 1
ATOM 745 C C . LYS A 1 101 ? -14.383 16.787 -7.197 1.00 77.62 101 LYS A C 1
ATOM 747 O O . LYS A 1 101 ? -13.619 16.642 -8.147 1.00 77.62 101 LYS A O 1
ATOM 752 N N . PRO A 1 102 ? -15.468 16.016 -7.002 1.00 76.69 102 PRO A N 1
ATOM 753 C CA . PRO A 1 102 ? -16.220 15.883 -5.751 1.00 76.69 102 PRO A CA 1
ATOM 754 C C . PRO A 1 102 ? -15.367 15.208 -4.660 1.00 76.69 102 PRO A C 1
ATOM 756 O O . PRO A 1 102 ? -14.237 14.782 -4.907 1.00 76.69 102 PRO A O 1
ATOM 759 N N . TRP A 1 103 ? -15.855 15.195 -3.416 1.00 80.75 103 TRP A N 1
ATOM 760 C CA . TRP A 1 103 ? -15.072 14.653 -2.305 1.00 80.75 103 TRP A CA 1
ATOM 761 C C . TRP A 1 103 ? -14.897 13.142 -2.428 1.00 80.75 103 TRP A C 1
ATOM 763 O O . TRP A 1 103 ? -15.868 12.404 -2.309 1.00 80.75 103 TRP A O 1
ATOM 773 N N . LEU A 1 104 ? -13.656 12.677 -2.542 1.00 88.31 104 LEU A N 1
ATOM 774 C CA . LEU A 1 104 ? -13.299 11.289 -2.263 1.00 88.31 104 LEU A CA 1
ATOM 775 C C . LEU A 1 104 ? -12.556 11.255 -0.934 1.00 88.31 104 LEU A C 1
ATOM 777 O O . LEU A 1 104 ? -11.532 11.921 -0.786 1.00 88.31 104 LEU A O 1
ATOM 781 N N . VAL A 1 105 ? -13.088 10.533 0.049 1.00 92.88 105 VAL A N 1
ATOM 782 C CA . VAL A 1 105 ? -12.594 10.571 1.429 1.00 92.88 105 VAL A CA 1
ATOM 783 C C . VAL A 1 105 ? -12.144 9.189 1.872 1.00 92.88 105 VAL A C 1
ATOM 785 O O . VAL A 1 105 ? -12.913 8.228 1.848 1.00 92.88 105 VAL A O 1
ATOM 788 N N . ALA A 1 106 ? -10.896 9.113 2.324 1.00 94.88 106 ALA A N 1
ATOM 789 C CA . ALA A 1 106 ? -10.404 7.989 3.097 1.00 94.88 106 ALA A CA 1
ATOM 790 C C . ALA A 1 106 ? -10.873 8.177 4.544 1.00 94.88 106 ALA A C 1
ATOM 792 O O . ALA A 1 106 ? -10.523 9.163 5.196 1.00 94.88 106 ALA A O 1
ATOM 793 N N . VAL A 1 107 ? -11.718 7.267 5.023 1.00 95.19 107 VAL A N 1
ATOM 794 C CA . VAL A 1 107 ? -12.398 7.398 6.320 1.00 95.19 107 VAL A CA 1
ATOM 795 C C . VAL A 1 107 ? -11.434 7.275 7.504 1.00 95.19 107 VAL A C 1
ATOM 797 O O . VAL A 1 107 ? -10.300 6.822 7.365 1.00 95.19 107 VAL A O 1
ATOM 800 N N . ASN A 1 108 ? -11.874 7.668 8.692 1.00 97.88 108 ASN A N 1
ATOM 801 C CA . ASN A 1 108 ? -11.117 7.452 9.920 1.00 97.88 108 ASN A CA 1
ATOM 802 C C . ASN A 1 108 ? -11.140 5.958 10.302 1.00 97.88 108 ASN A C 1
ATOM 804 O O . ASN A 1 108 ? -12.201 5.394 10.548 1.00 97.88 108 ASN A O 1
ATOM 808 N N . LEU A 1 109 ? -9.965 5.327 10.341 1.00 98.38 109 LEU A N 1
ATOM 809 C CA . LEU A 1 109 ? -9.762 3.917 10.694 1.00 98.38 109 LEU A CA 1
ATOM 810 C C . LEU A 1 109 ? -9.495 3.699 12.187 1.00 98.38 109 LEU A C 1
ATOM 812 O O . LEU A 1 109 ? -9.323 2.561 12.612 1.00 98.38 109 LEU A O 1
ATOM 816 N N . THR A 1 110 ? -9.406 4.760 12.992 1.00 98.62 110 THR A N 1
ATOM 817 C CA . THR A 1 110 ? -9.214 4.616 14.441 1.00 98.62 110 THR A CA 1
ATOM 818 C C . THR A 1 110 ? -10.506 4.130 15.107 1.00 98.62 110 THR A C 1
ATOM 820 O O . THR A 1 110 ? -11.596 4.383 14.583 1.00 98.62 110 THR A O 1
ATOM 823 N N . PRO A 1 111 ? -10.444 3.477 16.282 1.00 98.38 111 PRO A N 1
ATOM 824 C CA . PRO A 1 111 ? -11.629 2.971 16.979 1.00 98.38 111 PRO A CA 1
ATOM 825 C C . PRO A 1 111 ? -12.469 4.074 17.649 1.00 98.38 111 PRO A C 1
ATOM 827 O O . PRO A 1 111 ? -13.235 3.793 18.568 1.00 98.38 111 PRO A O 1
ATOM 830 N N . ASP A 1 112 ? -12.353 5.327 17.198 1.00 98.62 112 ASP A N 1
ATOM 831 C CA . ASP A 1 112 ? -13.258 6.397 17.604 1.00 98.62 112 ASP A CA 1
ATOM 832 C C . ASP A 1 112 ? -14.712 6.018 17.283 1.00 98.62 112 ASP A C 1
ATOM 834 O O . ASP A 1 112 ? -15.028 5.551 16.186 1.00 98.62 112 ASP A O 1
ATOM 838 N N . VAL A 1 113 ? -15.598 6.180 18.267 1.00 98.12 113 VAL A N 1
ATOM 839 C CA . VAL A 1 113 ? -16.990 5.712 18.190 1.00 98.12 113 VAL A CA 1
ATOM 840 C C . VAL A 1 113 ? -17.905 6.651 17.412 1.00 98.12 113 VAL A C 1
ATOM 842 O O . VAL A 1 113 ? -19.025 6.264 17.082 1.00 98.12 113 VAL A O 1
ATOM 845 N N . GLU A 1 114 ? -17.490 7.889 17.154 1.00 96.81 114 GLU A N 1
ATOM 846 C CA . GLU A 1 114 ? -18.335 8.871 16.474 1.00 96.81 114 GLU A CA 1
ATOM 847 C C . GLU A 1 114 ? -17.944 9.061 15.017 1.00 96.81 114 GLU A C 1
ATOM 849 O O . GLU A 1 114 ? -18.816 9.128 14.155 1.00 96.81 114 GLU A O 1
ATOM 854 N N . THR A 1 115 ? -16.646 9.164 14.742 1.00 96.81 115 THR A N 1
ATOM 855 C CA . THR A 1 115 ? -16.141 9.471 13.405 1.00 96.81 115 THR A CA 1
ATOM 856 C C . THR A 1 115 ? -15.296 8.357 12.804 1.00 96.81 115 THR A C 1
ATOM 858 O O . THR A 1 115 ? -15.012 8.430 11.612 1.00 96.81 115 THR A O 1
ATOM 861 N N . GLY A 1 116 ? -14.903 7.352 13.595 1.00 97.44 116 GLY A N 1
ATOM 862 C CA . GLY A 1 116 ? -14.094 6.209 13.173 1.00 97.44 116 GLY A CA 1
ATOM 863 C C . GLY A 1 116 ? -14.852 4.881 13.083 1.00 97.44 116 GLY A C 1
ATOM 864 O O . GLY A 1 116 ? -16.075 4.830 12.940 1.00 97.44 116 GLY A O 1
ATOM 865 N N . ILE A 1 117 ? -14.108 3.777 13.185 1.00 97.88 117 ILE A N 1
ATOM 866 C CA . ILE A 1 117 ? -14.624 2.402 13.055 1.00 97.88 117 ILE A CA 1
ATOM 867 C C . ILE A 1 117 ? -15.175 1.829 14.368 1.00 97.88 117 ILE A C 1
ATOM 869 O O . ILE A 1 117 ? -15.525 0.650 14.430 1.00 97.88 117 ILE A O 1
ATOM 873 N N . GLY A 1 118 ? -15.255 2.625 15.441 1.00 97.56 118 GLY A N 1
ATOM 874 C CA . GLY A 1 118 ? -15.591 2.142 16.786 1.00 97.56 118 GLY A CA 1
ATOM 875 C C . GLY A 1 118 ? -16.946 1.429 16.894 1.00 97.56 118 GLY A C 1
ATOM 876 O O . GLY A 1 118 ? -17.109 0.575 17.758 1.00 97.56 118 GLY A O 1
ATOM 877 N N . ARG A 1 119 ? -17.898 1.727 15.997 1.00 97.06 119 ARG A N 1
ATOM 878 C CA . ARG A 1 119 ? -19.222 1.067 15.938 1.00 97.06 119 ARG A CA 1
ATOM 879 C C . ARG A 1 119 ? -19.337 -0.048 14.901 1.00 97.06 119 ARG A C 1
ATOM 881 O O . ARG A 1 119 ? -20.360 -0.722 14.861 1.00 97.06 119 ARG A O 1
ATOM 888 N N . TRP A 1 120 ? -18.346 -0.213 14.030 1.00 97.25 120 TRP A N 1
ATOM 889 C CA . TRP A 1 120 ? -18.394 -1.253 13.005 1.00 97.25 120 TRP A CA 1
ATOM 890 C C . TRP A 1 120 ? -18.150 -2.600 13.677 1.00 97.25 120 TRP A C 1
ATOM 892 O O . TRP A 1 120 ? -17.379 -2.658 14.633 1.00 97.25 120 TRP A O 1
ATOM 902 N N . THR A 1 121 ? -18.759 -3.682 13.197 1.00 97.75 121 THR A N 1
ATOM 903 C CA . THR A 1 121 ? -18.364 -5.036 13.619 1.00 97.75 121 THR A CA 1
ATOM 904 C C . THR A 1 121 ? -17.045 -5.429 12.950 1.00 97.75 121 THR A C 1
ATOM 906 O O . THR A 1 121 ? -16.590 -4.765 12.015 1.00 97.75 121 THR A O 1
ATOM 909 N N . ASP A 1 122 ? -16.398 -6.497 13.414 1.00 98.19 122 ASP A N 1
ATOM 910 C CA . ASP A 1 122 ? -15.174 -6.967 12.755 1.00 98.19 122 ASP A CA 1
ATOM 911 C C . ASP A 1 122 ? -15.459 -7.490 11.346 1.00 98.19 122 ASP A C 1
ATOM 913 O O . ASP A 1 122 ? -14.699 -7.201 10.426 1.00 98.19 122 ASP A O 1
ATOM 917 N N . ASP A 1 123 ? -16.597 -8.155 11.137 1.00 97.12 123 ASP A N 1
ATOM 918 C CA . ASP A 1 123 ? -16.983 -8.614 9.803 1.00 97.12 123 ASP A CA 1
ATOM 919 C C . ASP A 1 123 ? -17.321 -7.459 8.845 1.00 97.12 123 ASP A C 1
ATOM 921 O O . ASP A 1 123 ? -17.031 -7.560 7.657 1.00 97.12 123 ASP A O 1
ATOM 925 N N . MET A 1 124 ? -17.841 -6.325 9.341 1.00 97.31 124 MET A N 1
ATOM 926 C CA . MET A 1 124 ? -17.979 -5.111 8.520 1.00 97.31 124 MET A CA 1
ATOM 927 C C . MET A 1 124 ? -16.618 -4.610 8.021 1.00 97.31 124 MET A C 1
ATOM 929 O O . MET A 1 124 ? -16.515 -4.177 6.875 1.00 97.31 124 MET A O 1
ATOM 933 N N . LEU A 1 125 ? -15.574 -4.673 8.855 1.00 97.69 125 LEU A N 1
ATOM 934 C CA . LEU A 1 125 ? -14.219 -4.282 8.454 1.00 97.69 125 LEU A CA 1
ATOM 935 C C . LEU A 1 125 ? -13.613 -5.281 7.470 1.00 97.69 125 LEU A C 1
ATOM 937 O O . LEU A 1 125 ? -13.076 -4.860 6.450 1.00 97.69 125 LEU A O 1
ATOM 941 N N . LEU A 1 126 ? -13.742 -6.584 7.735 1.00 97.25 126 LEU A N 1
ATOM 942 C CA . LEU A 1 126 ? -13.276 -7.634 6.823 1.00 97.25 126 LEU A CA 1
ATOM 943 C C . LEU A 1 126 ? -13.929 -7.492 5.443 1.00 97.25 126 LEU A C 1
ATOM 945 O O . LEU A 1 126 ? -13.229 -7.500 4.432 1.00 97.25 126 LEU A O 1
ATOM 949 N N . ARG A 1 127 ? -15.249 -7.277 5.403 1.00 95.69 127 ARG A N 1
ATOM 950 C CA . ARG A 1 127 ? -16.011 -7.078 4.164 1.00 95.69 127 ARG A CA 1
ATOM 951 C C . ARG A 1 127 ? -15.609 -5.787 3.440 1.00 95.69 127 ARG A C 1
ATOM 953 O O . ARG A 1 127 ? -15.441 -5.791 2.225 1.00 95.69 127 ARG A O 1
ATOM 960 N N . ALA A 1 128 ? -15.373 -4.695 4.166 1.00 96.19 128 ALA A N 1
ATOM 961 C CA . ALA A 1 128 ? -14.894 -3.448 3.568 1.00 96.19 128 ALA A CA 1
ATOM 962 C C . ALA A 1 128 ? -13.493 -3.589 2.955 1.00 96.19 128 ALA A C 1
ATOM 964 O O . ALA A 1 128 ? -13.251 -3.084 1.860 1.00 96.19 128 ALA A O 1
ATOM 965 N N . ILE A 1 129 ? -12.582 -4.281 3.645 1.00 96.75 129 ILE A N 1
ATOM 966 C CA . ILE A 1 129 ? -11.193 -4.463 3.205 1.00 96.75 129 ILE A CA 1
ATOM 967 C C . ILE A 1 129 ? -11.115 -5.435 2.022 1.00 96.75 129 ILE A C 1
ATOM 969 O O . ILE A 1 129 ? -10.482 -5.110 1.022 1.00 96.75 129 ILE A O 1
ATOM 973 N N . CYS A 1 130 ? -11.750 -6.604 2.123 1.00 95.50 130 CYS A N 1
ATOM 974 C CA . CYS A 1 130 ? -11.540 -7.714 1.186 1.00 95.50 130 CYS A CA 1
ATOM 975 C C . CYS A 1 130 ? -12.563 -7.751 0.043 1.00 95.50 130 CYS A C 1
ATOM 977 O O . CYS A 1 130 ? -12.299 -8.327 -1.010 1.00 95.50 130 CYS A O 1
ATOM 979 N N . GLU A 1 131 ? -13.743 -7.166 0.243 1.00 94.12 131 GLU A N 1
ATOM 980 C CA . GLU A 1 131 ? -14.847 -7.213 -0.725 1.00 94.12 131 GLU A CA 1
ATOM 981 C C . GLU A 1 131 ? -15.253 -5.818 -1.202 1.00 94.12 131 GLU A C 1
ATOM 983 O O . GLU A 1 131 ? -16.112 -5.696 -2.064 1.00 94.12 131 GLU A O 1
ATOM 988 N N . GLY A 1 132 ? -14.654 -4.750 -0.666 1.00 93.88 132 GLY A N 1
ATOM 989 C CA . GLY A 1 132 ? -14.963 -3.397 -1.111 1.00 93.88 132 GLY A CA 1
ATOM 990 C C . GLY A 1 132 ? -16.383 -2.957 -0.773 1.00 93.88 132 GLY A C 1
ATOM 991 O O . GLY A 1 132 ? -16.904 -2.073 -1.442 1.00 93.88 132 GLY A O 1
ATOM 992 N N . ILE A 1 133 ? -17.015 -3.540 0.250 1.00 93.25 133 ILE A N 1
ATOM 993 C CA . ILE A 1 133 ? -18.376 -3.180 0.665 1.00 93.25 133 ILE A CA 1
ATOM 994 C C . ILE A 1 133 ? -18.368 -2.523 2.045 1.00 93.25 133 ILE A C 1
ATOM 996 O O . ILE A 1 133 ? -17.944 -3.119 3.036 1.00 93.25 133 ILE A O 1
ATOM 1000 N N . GLY A 1 134 ? -18.890 -1.300 2.120 1.00 91.56 134 GLY A N 1
ATOM 1001 C CA . GLY A 1 134 ? -18.964 -0.504 3.340 1.00 91.56 134 GLY A CA 1
ATOM 1002 C C . GLY A 1 134 ? -19.819 -1.120 4.455 1.00 91.56 134 GLY A C 1
ATOM 1003 O O . GLY A 1 134 ? -20.583 -2.076 4.274 1.00 91.56 134 GLY A O 1
ATOM 1004 N N . HIS A 1 135 ? -19.722 -0.525 5.647 1.00 91.50 135 HIS A N 1
ATOM 1005 C CA . HIS A 1 135 ? -20.535 -0.914 6.807 1.00 91.50 135 HIS A CA 1
ATOM 1006 C C . HIS A 1 135 ? -22.046 -0.750 6.569 1.00 91.50 135 HIS A C 1
ATOM 1008 O O . HIS A 1 135 ? -22.854 -1.403 7.220 1.00 91.50 135 HIS A O 1
ATOM 1014 N N . ASP A 1 136 ? -22.411 0.147 5.655 1.00 88.25 136 ASP A N 1
ATOM 1015 C CA . ASP A 1 136 ? -23.761 0.495 5.211 1.00 88.25 136 ASP A CA 1
ATOM 1016 C C . ASP A 1 136 ? -24.203 -0.317 3.981 1.00 88.25 136 ASP A C 1
ATOM 1018 O O . ASP A 1 136 ? -25.312 -0.132 3.493 1.00 88.25 136 ASP A O 1
ATOM 1022 N N . GLY A 1 137 ? -23.354 -1.226 3.489 1.00 87.19 137 GLY A N 1
ATOM 1023 C CA . GLY A 1 137 ? -23.649 -2.093 2.351 1.00 87.19 137 GLY A CA 1
ATOM 1024 C C . GLY A 1 137 ? -23.351 -1.485 0.981 1.00 87.19 137 GLY A C 1
ATOM 1025 O O . GLY A 1 137 ? -23.498 -2.188 -0.014 1.00 87.19 137 GLY A O 1
ATOM 1026 N N . ARG A 1 138 ? -22.904 -0.224 0.896 1.00 87.25 138 ARG A N 1
ATOM 1027 C CA . ARG A 1 138 ? -22.556 0.389 -0.397 1.00 87.25 138 ARG A CA 1
ATOM 1028 C C . ARG A 1 138 ? -21.212 -0.110 -0.921 1.00 87.25 138 ARG A C 1
ATOM 1030 O O . ARG A 1 138 ? -20.289 -0.351 -0.139 1.00 87.25 138 ARG A O 1
ATOM 1037 N N . THR A 1 139 ? -21.063 -0.149 -2.238 1.00 88.62 139 THR A N 1
ATOM 1038 C CA . THR A 1 139 ? -19.765 -0.362 -2.885 1.00 88.62 139 THR A CA 1
ATOM 1039 C C . THR A 1 139 ? -18.825 0.804 -2.580 1.00 88.62 139 THR A C 1
ATOM 1041 O O . THR A 1 139 ? -19.188 1.982 -2.673 1.00 88.62 139 THR A O 1
ATOM 1044 N N . LEU A 1 140 ? -17.605 0.483 -2.162 1.00 90.75 140 LEU A N 1
ATOM 1045 C CA . LEU A 1 140 ? -16.539 1.448 -1.948 1.00 90.75 140 LEU A CA 1
ATOM 1046 C C . LEU A 1 140 ? -15.936 1.855 -3.294 1.00 90.75 140 LEU A C 1
ATOM 1048 O O . LEU A 1 140 ? -15.864 1.072 -4.238 1.00 90.75 140 LEU A O 1
ATOM 1052 N N . HIS A 1 141 ? -15.444 3.090 -3.369 1.00 90.94 141 HIS A N 1
ATOM 1053 C CA . HIS A 1 141 ? -14.723 3.545 -4.554 1.00 90.94 141 HIS A CA 1
ATOM 1054 C C . HIS A 1 141 ? -13.463 2.675 -4.770 1.00 90.94 141 HIS A C 1
ATOM 1056 O O . HIS A 1 141 ? -12.712 2.502 -3.803 1.00 90.94 141 HIS A O 1
ATOM 1062 N N . PRO A 1 142 ? -13.141 2.235 -6.005 1.00 88.94 142 PRO A N 1
ATOM 1063 C CA . PRO A 1 142 ? -11.951 1.427 -6.342 1.00 88.94 142 PRO A CA 1
ATOM 1064 C C . PRO A 1 142 ? -10.593 2.061 -5.992 1.00 88.94 142 PRO A C 1
ATOM 1066 O O . PRO A 1 142 ? -9.539 1.458 -6.165 1.00 88.94 142 PRO A O 1
ATOM 1069 N N . GLN A 1 143 ? -10.607 3.297 -5.482 1.00 88.88 143 GLN A N 1
ATOM 1070 C CA . GLN A 1 143 ? -9.414 3.956 -4.951 1.00 88.88 143 GLN A CA 1
ATOM 1071 C C . GLN A 1 143 ? -8.950 3.280 -3.656 1.00 88.88 143 GLN A C 1
ATOM 1073 O O . GLN A 1 143 ? -7.776 3.366 -3.305 1.00 88.88 143 GLN A O 1
ATOM 1078 N N . MET A 1 144 ? -9.871 2.625 -2.942 1.00 92.12 144 MET A N 1
ATOM 1079 C CA . MET A 1 144 ? -9.537 1.625 -1.940 1.00 92.12 144 MET A CA 1
ATOM 1080 C C . MET A 1 144 ? -9.263 0.314 -2.673 1.00 92.12 144 MET A C 1
ATOM 1082 O O . MET A 1 144 ? -10.135 -0.182 -3.378 1.00 92.12 144 MET A O 1
ATOM 1086 N N . TRP A 1 145 ? -8.071 -0.252 -2.515 1.00 92.38 145 TRP A N 1
ATOM 1087 C CA . TRP A 1 145 ? -7.592 -1.372 -3.333 1.00 92.38 145 TRP A CA 1
ATOM 1088 C C . TRP A 1 145 ? -8.149 -2.736 -2.908 1.00 92.38 145 TRP A C 1
ATOM 1090 O O . TRP A 1 145 ? -7.412 -3.715 -2.780 1.00 92.38 145 TRP A O 1
ATOM 1100 N N . TYR A 1 146 ? -9.463 -2.821 -2.701 1.00 93.56 146 TYR A N 1
ATOM 1101 C CA . TYR A 1 146 ? -10.127 -4.064 -2.318 1.00 93.56 146 TYR A CA 1
ATOM 1102 C C . TYR A 1 146 ? -9.937 -5.176 -3.357 1.00 93.56 146 TYR A C 1
ATOM 1104 O O . TYR A 1 146 ? -9.870 -6.337 -2.976 1.00 93.56 146 TYR A O 1
ATOM 1112 N N . SER A 1 147 ? -9.759 -4.858 -4.645 1.00 91.69 147 SER A N 1
ATOM 1113 C CA . SER A 1 147 ? -9.472 -5.867 -5.678 1.00 91.69 147 SER A CA 1
ATOM 1114 C C . SER A 1 147 ? -8.150 -6.600 -5.429 1.00 91.69 147 SER A C 1
ATOM 1116 O O . SER A 1 147 ? -8.042 -7.791 -5.713 1.00 91.69 147 SER A O 1
ATOM 1118 N N . SER A 1 148 ? -7.167 -5.911 -4.845 1.00 94.44 148 SER A N 1
ATOM 1119 C CA . SER A 1 148 ? -5.892 -6.498 -4.425 1.00 94.44 148 SER A CA 1
ATOM 1120 C C . SER A 1 148 ? -6.014 -7.154 -3.051 1.00 94.44 148 SER A C 1
ATOM 1122 O O . SER A 1 148 ? -5.567 -8.283 -2.855 1.00 94.44 148 SER A O 1
ATOM 1124 N N . PHE A 1 149 ? -6.667 -6.482 -2.099 1.00 95.81 149 PHE A N 1
ATOM 1125 C CA . PHE A 1 149 ? -6.832 -6.973 -0.726 1.00 95.81 149 PHE A CA 1
ATOM 1126 C C . PHE A 1 149 ? -7.765 -8.175 -0.612 1.00 95.81 149 PHE A C 1
ATOM 1128 O O . PHE A 1 149 ? -7.664 -8.916 0.356 1.00 95.81 149 PHE A O 1
ATOM 1135 N N . ARG A 1 150 ? -8.603 -8.444 -1.615 1.00 94.19 150 ARG A N 1
ATOM 1136 C CA . ARG A 1 150 ? -9.357 -9.696 -1.739 1.00 94.19 150 ARG A CA 1
ATOM 1137 C C . ARG A 1 150 ? -8.462 -10.935 -1.682 1.00 94.19 150 ARG A C 1
ATOM 1139 O O . ARG A 1 150 ? -8.919 -11.998 -1.284 1.00 94.19 150 ARG A O 1
ATOM 1146 N N . ALA A 1 151 ? -7.201 -10.811 -2.096 1.00 94.25 151 ALA A N 1
ATOM 1147 C CA . ALA A 1 151 ? -6.229 -11.893 -2.022 1.00 94.25 151 ALA A CA 1
ATOM 1148 C C . ALA A 1 151 ? -5.563 -12.023 -0.640 1.00 94.25 151 ALA A C 1
ATOM 1150 O O . ALA A 1 151 ? -4.710 -12.895 -0.485 1.00 94.25 151 ALA A O 1
ATOM 1151 N N . LEU A 1 152 ? -5.897 -11.175 0.344 1.00 95.75 152 LEU A N 1
ATOM 1152 C CA . LEU A 1 152 ? -5.407 -11.328 1.713 1.00 95.75 152 LEU A CA 1
ATOM 1153 C C . LEU A 1 152 ? -5.931 -12.639 2.297 1.00 95.75 152 LEU A C 1
ATOM 1155 O O . LEU A 1 152 ? -7.141 -12.855 2.284 1.00 95.75 152 LEU A O 1
ATOM 1159 N N . PRO A 1 153 ? -5.052 -13.479 2.861 1.00 96.31 153 PRO A N 1
ATOM 1160 C CA . PRO A 1 153 ? -5.490 -14.590 3.683 1.00 96.31 153 PRO A CA 1
ATOM 1161 C C . PRO A 1 153 ? -6.367 -14.122 4.841 1.00 96.31 153 PRO A C 1
ATOM 1163 O O . PRO A 1 153 ? -6.079 -13.083 5.440 1.00 96.31 153 PRO A O 1
ATOM 1166 N N . ASP A 1 154 ? -7.367 -14.919 5.212 1.00 96.06 154 ASP A N 1
ATOM 1167 C CA . ASP A 1 154 ? -8.306 -14.572 6.287 1.00 96.06 154 ASP A CA 1
ATOM 1168 C C . ASP A 1 154 ? -7.565 -14.233 7.596 1.00 96.06 154 ASP A C 1
ATOM 1170 O O . ASP A 1 154 ? -7.851 -13.218 8.225 1.00 96.06 154 ASP A O 1
ATOM 1174 N N . GLU A 1 155 ? -6.533 -15.007 7.958 1.00 96.56 155 GLU A N 1
ATOM 1175 C CA . GLU A 1 155 ? -5.692 -14.755 9.143 1.00 96.56 155 GLU A CA 1
ATOM 1176 C C . GLU A 1 155 ? -5.007 -13.376 9.101 1.00 96.56 155 GLU A C 1
ATOM 1178 O O . GLU A 1 155 ? -4.943 -12.668 10.107 1.00 96.56 155 GLU A O 1
ATOM 1183 N N . ASP A 1 156 ? -4.517 -12.972 7.928 1.00 97.94 156 ASP A N 1
ATOM 1184 C CA . ASP A 1 156 ? -3.835 -11.694 7.729 1.00 97.94 156 ASP A CA 1
ATOM 1185 C C . ASP A 1 156 ? -4.838 -10.528 7.693 1.00 97.94 156 ASP A C 1
ATOM 1187 O O . ASP A 1 156 ? -4.568 -9.462 8.255 1.00 97.94 156 ASP A O 1
ATOM 1191 N N . ALA A 1 157 ? -6.021 -10.727 7.106 1.00 98.12 157 ALA A N 1
ATOM 1192 C CA . ALA A 1 157 ? -7.111 -9.753 7.142 1.00 98.12 157 ALA A CA 1
ATOM 1193 C C . ALA A 1 157 ? -7.614 -9.526 8.578 1.00 98.12 157 ALA A C 1
ATOM 1195 O O . ALA A 1 157 ? -7.793 -8.385 9.016 1.00 98.12 157 ALA A O 1
ATOM 1196 N N . GLU A 1 158 ? -7.773 -10.597 9.355 1.00 98.44 158 GLU A N 1
ATOM 1197 C CA . GLU A 1 158 ? -8.103 -10.516 10.774 1.00 98.44 158 GLU A CA 1
ATOM 1198 C C . GLU A 1 158 ? -6.980 -9.848 11.581 1.00 98.44 158 GLU A C 1
ATOM 1200 O O . GLU A 1 158 ? -7.258 -9.042 12.471 1.00 98.44 158 GLU A O 1
ATOM 1205 N N . ALA A 1 159 ? -5.710 -10.100 11.254 1.00 98.75 159 ALA A N 1
ATOM 1206 C CA . ALA A 1 159 ? -4.591 -9.401 11.878 1.00 98.75 159 ALA A CA 1
ATOM 1207 C C . ALA A 1 159 ? -4.657 -7.886 11.642 1.00 98.75 159 ALA A C 1
ATOM 1209 O O . ALA A 1 159 ? -4.519 -7.106 12.590 1.00 98.75 159 ALA A O 1
ATOM 1210 N N . VAL A 1 160 ? -4.950 -7.454 10.411 1.00 98.81 160 VAL A N 1
ATOM 1211 C CA . VAL A 1 160 ? -5.181 -6.036 10.087 1.00 98.81 160 VAL A CA 1
ATOM 1212 C C . VAL A 1 160 ? -6.313 -5.463 10.941 1.00 98.81 160 VAL A C 1
ATOM 1214 O O . VAL A 1 160 ? -6.128 -4.420 11.568 1.00 98.81 160 VAL A O 1
ATOM 1217 N N . VAL A 1 161 ? -7.453 -6.155 11.052 1.00 98.75 161 VAL A N 1
ATOM 1218 C CA . VAL A 1 161 ? -8.570 -5.716 11.910 1.00 98.75 161 VAL A CA 1
ATOM 1219 C C . VAL A 1 161 ? -8.143 -5.601 13.375 1.00 98.75 161 VAL A C 1
ATOM 1221 O O . VAL A 1 161 ? -8.430 -4.585 14.013 1.00 98.75 161 VAL A O 1
ATOM 1224 N N . ALA A 1 162 ? -7.423 -6.587 13.916 1.00 98.81 162 ALA A N 1
ATOM 1225 C CA . ALA A 1 162 ? -6.920 -6.547 15.289 1.00 98.81 162 ALA A CA 1
ATOM 1226 C C . ALA A 1 162 ? -6.023 -5.323 15.532 1.00 98.81 162 ALA A C 1
ATOM 1228 O O . ALA A 1 162 ? -6.172 -4.634 16.544 1.00 98.81 162 ALA A O 1
ATOM 1229 N N . TYR A 1 163 ? -5.140 -5.011 14.581 1.00 98.88 163 TYR A N 1
ATOM 1230 C CA . TYR A 1 163 ? -4.269 -3.845 14.662 1.00 98.88 163 TYR A CA 1
ATOM 1231 C C . TYR A 1 163 ? -5.042 -2.523 14.572 1.00 98.88 163 TYR A C 1
ATOM 1233 O O . TYR A 1 163 ? -4.841 -1.655 15.424 1.00 98.88 163 TYR A O 1
ATOM 1241 N N . LEU A 1 164 ? -5.983 -2.376 13.632 1.00 98.69 164 LEU A N 1
ATOM 1242 C CA . LEU A 1 164 ? -6.808 -1.164 13.528 1.00 98.69 164 LEU A CA 1
ATOM 1243 C C . LEU A 1 164 ? -7.601 -0.897 14.817 1.00 98.69 164 LEU A C 1
ATOM 1245 O O . LEU A 1 164 ? -7.718 0.245 15.259 1.00 98.69 164 LEU A O 1
ATOM 1249 N N . ARG A 1 165 ? -8.079 -1.957 15.477 1.00 98.31 165 ARG A N 1
ATOM 1250 C CA . ARG A 1 165 ? -8.759 -1.877 16.782 1.00 98.31 165 ARG A CA 1
ATOM 1251 C C . ARG A 1 165 ? -7.845 -1.460 17.931 1.00 98.31 165 ARG A C 1
ATOM 1253 O O . ARG A 1 165 ? -8.345 -0.932 18.918 1.00 98.31 165 ARG A O 1
ATOM 1260 N N . SER A 1 166 ? -6.540 -1.695 17.813 1.00 98.31 166 SER A N 1
ATOM 1261 C CA . SER A 1 166 ? -5.545 -1.316 18.824 1.00 98.31 166 SER A CA 1
ATOM 1262 C C . SER A 1 166 ? -5.096 0.146 18.729 1.00 98.31 166 SER A C 1
ATOM 1264 O O . SER A 1 166 ? -4.434 0.648 19.638 1.00 98.31 166 SER A O 1
ATOM 1266 N N . LEU A 1 167 ? -5.444 0.843 17.639 1.00 98.31 167 LEU A N 1
ATOM 1267 C CA . LEU A 1 167 ? -5.053 2.235 17.437 1.00 98.31 167 LEU A CA 1
ATOM 1268 C C . LEU A 1 167 ? -5.647 3.145 18.513 1.00 98.31 167 LEU A C 1
ATOM 1270 O O . LEU A 1 167 ? -6.754 2.937 19.009 1.00 98.31 167 LEU A O 1
ATOM 1274 N N . LYS A 1 168 ? -4.939 4.234 18.819 1.00 97.94 168 LYS A N 1
ATOM 1275 C CA . LYS A 1 168 ? -5.493 5.304 19.649 1.00 97.94 168 LYS A CA 1
ATOM 1276 C C . LYS A 1 168 ? -6.705 5.930 18.931 1.00 97.94 168 LYS A C 1
ATOM 1278 O O . LYS A 1 168 ? -6.546 6.344 17.782 1.00 97.94 168 LYS A O 1
ATOM 1283 N N . PRO A 1 169 ? -7.877 6.061 19.583 1.00 98.50 169 PRO A N 1
ATOM 1284 C CA . PRO A 1 169 ? -9.003 6.799 19.020 1.00 98.50 169 PRO A CA 1
ATOM 1285 C C . PRO A 1 169 ? -8.624 8.253 18.727 1.00 98.50 169 PRO A C 1
ATOM 1287 O O . PRO A 1 169 ? -8.063 8.942 19.586 1.00 98.50 169 PRO A O 1
ATOM 1290 N N . ILE A 1 170 ? -8.948 8.729 17.527 1.00 98.44 170 ILE A N 1
ATOM 1291 C CA . ILE A 1 170 ? -8.797 10.133 17.140 1.00 98.44 170 ILE A CA 1
ATOM 1292 C C . ILE A 1 170 ? -10.134 10.596 16.578 1.00 98.44 170 ILE A C 1
ATOM 1294 O O . ILE A 1 170 ? -10.537 10.169 15.499 1.00 98.44 170 ILE A O 1
ATOM 1298 N N . ARG A 1 171 ? -10.813 11.501 17.284 1.00 97.88 171 ARG A N 1
ATOM 1299 C CA . ARG A 1 171 ? -12.048 12.115 16.794 1.00 97.88 171 ARG A CA 1
ATOM 1300 C C . ARG A 1 171 ? -11.717 13.140 15.716 1.00 97.88 171 ARG A C 1
ATOM 1302 O O . ARG A 1 171 ? -11.115 14.176 15.998 1.00 97.88 171 ARG A O 1
ATOM 1309 N N . ARG A 1 172 ? -12.132 12.871 14.482 1.00 96.06 172 ARG A N 1
ATOM 1310 C CA . ARG A 1 172 ? -11.946 13.775 13.339 1.00 96.06 172 ARG A CA 1
ATOM 1311 C C . ARG A 1 172 ? -13.111 13.661 12.371 1.00 96.06 172 ARG A C 1
ATOM 1313 O O . ARG A 1 172 ? -13.308 12.611 11.765 1.00 96.06 172 ARG A O 1
ATOM 1320 N N . SER A 1 173 ? -13.888 14.732 12.253 1.00 95.25 173 SER A N 1
ATOM 1321 C CA . SER A 1 173 ? -15.008 14.792 11.314 1.00 95.25 173 SER A CA 1
ATOM 1322 C C . SER A 1 173 ? -14.501 15.165 9.923 1.00 95.25 173 SER A C 1
ATOM 1324 O O . SER A 1 173 ? -13.748 16.127 9.769 1.00 95.25 173 SER A O 1
ATOM 1326 N N . LEU A 1 174 ? -14.896 14.384 8.923 1.00 93.75 174 LEU A N 1
ATOM 1327 C CA . LEU A 1 174 ? -14.567 14.578 7.516 1.00 93.75 174 LEU A CA 1
ATOM 1328 C C . LEU A 1 174 ? -15.861 14.715 6.708 1.00 93.75 174 LEU A C 1
ATOM 1330 O O . LEU A 1 174 ? -16.889 14.173 7.122 1.00 93.75 174 LEU A O 1
ATOM 1334 N N . PRO A 1 175 ? -15.840 15.406 5.553 1.00 92.25 175 PRO A N 1
ATOM 1335 C CA . PRO A 1 175 ? -16.974 15.363 4.641 1.00 92.25 175 PRO A CA 1
ATOM 1336 C C . PRO A 1 175 ? -17.246 13.918 4.201 1.00 92.25 175 PRO A C 1
ATOM 1338 O O . PRO A 1 175 ? -16.365 13.059 4.232 1.00 92.25 175 PRO A O 1
ATOM 1341 N N . GLN A 1 176 ? -18.474 13.643 3.772 1.00 87.31 176 GLN A N 1
ATOM 1342 C CA . GLN A 1 176 ? -18.794 12.351 3.175 1.00 87.31 176 GLN A CA 1
ATOM 1343 C C . GLN A 1 176 ? -18.220 12.261 1.762 1.00 87.31 176 GLN A C 1
ATOM 1345 O O . GLN A 1 176 ? -18.229 13.244 1.016 1.00 87.31 176 GLN A O 1
ATOM 1350 N N . THR A 1 177 ? -17.774 11.061 1.390 1.00 88.62 177 THR A N 1
ATOM 1351 C CA . THR A 1 177 ? -17.474 10.744 -0.006 1.00 88.62 177 THR A CA 1
ATOM 1352 C C . THR A 1 177 ? -18.715 11.000 -0.860 1.00 88.62 177 THR A C 1
ATOM 1354 O O . THR A 1 177 ? -19.798 10.509 -0.544 1.00 88.62 177 THR A O 1
ATOM 1357 N N . ARG A 1 178 ? -18.546 11.757 -1.940 1.00 86.69 178 ARG A N 1
ATOM 1358 C CA . ARG A 1 178 ? -19.548 12.009 -2.972 1.00 86.69 178 ARG A CA 1
ATOM 1359 C C . ARG A 1 178 ? -18.960 11.554 -4.297 1.00 86.69 178 ARG A C 1
ATOM 1361 O O . ARG A 1 178 ? -17.998 12.149 -4.768 1.00 86.69 178 ARG A O 1
ATOM 1368 N N . ILE A 1 179 ? -19.536 10.503 -4.857 1.00 80.06 179 ILE A N 1
ATOM 1369 C CA . ILE A 1 179 ? -19.203 10.006 -6.191 1.00 80.06 179 ILE A CA 1
ATOM 1370 C C . ILE A 1 179 ? -20.307 10.533 -7.118 1.00 80.06 179 ILE A C 1
ATOM 1372 O O . ILE A 1 179 ? -21.476 10.433 -6.730 1.00 80.06 179 ILE A O 1
ATOM 1376 N N . PRO A 1 180 ? -19.985 11.159 -8.263 1.00 82.94 180 PRO A N 1
ATOM 1377 C CA . PRO A 1 180 ? -20.977 11.546 -9.264 1.00 82.94 180 PRO A CA 1
ATOM 1378 C C . PRO A 1 180 ? -21.851 10.355 -9.663 1.00 82.94 180 PRO A C 1
ATOM 1380 O O . PRO A 1 180 ? -21.383 9.222 -9.675 1.00 82.94 180 PRO A O 1
ATOM 1383 N N . GLU A 1 181 ? -23.129 10.587 -9.964 1.00 80.75 181 GLU A N 1
ATOM 1384 C CA . GLU A 1 181 ? -24.063 9.492 -10.269 1.00 80.75 181 GLU A CA 1
ATOM 1385 C C . GLU A 1 181 ? -23.689 8.704 -11.528 1.00 80.75 181 GLU A C 1
ATOM 1387 O O . GLU A 1 181 ? -23.993 7.518 -11.616 1.00 80.75 181 GLU A O 1
ATOM 1392 N N . ASP A 1 182 ? -23.073 9.358 -12.508 1.00 81.69 182 ASP A N 1
ATOM 1393 C CA . ASP A 1 182 ? -22.525 8.733 -13.708 1.00 81.69 182 ASP A CA 1
ATOM 1394 C C . ASP A 1 182 ? -21.361 7.801 -13.360 1.00 81.69 182 ASP A C 1
ATOM 1396 O O . ASP A 1 182 ? -21.417 6.626 -13.703 1.00 81.69 182 ASP A O 1
ATOM 1400 N N . GLU A 1 183 ? -20.391 8.262 -12.567 1.00 79.69 183 GLU A N 1
ATOM 1401 C CA . GLU A 1 183 ? -19.285 7.415 -12.092 1.00 79.69 183 GLU A CA 1
ATOM 1402 C C . GLU A 1 183 ? -19.770 6.274 -11.183 1.00 79.69 183 GLU A C 1
ATOM 1404 O O . GLU A 1 183 ? -19.244 5.166 -11.232 1.00 79.69 183 GLU A O 1
ATOM 1409 N N . ALA A 1 184 ? -20.786 6.523 -10.352 1.00 77.62 184 ALA A N 1
ATOM 1410 C CA . ALA A 1 184 ? -21.318 5.535 -9.420 1.00 77.62 184 ALA A CA 1
ATOM 1411 C C . ALA A 1 184 ? -21.984 4.343 -10.127 1.00 77.62 184 ALA A C 1
ATOM 1413 O O . ALA A 1 184 ? -21.961 3.238 -9.588 1.00 77.62 184 ALA A O 1
ATOM 1414 N N . LYS A 1 185 ? -22.571 4.557 -11.312 1.00 76.75 185 LYS A N 1
ATOM 1415 C CA . LYS A 1 185 ? -23.198 3.498 -12.126 1.00 76.75 185 LYS A CA 1
ATOM 1416 C C . LYS A 1 185 ? -22.177 2.580 -12.790 1.00 76.75 185 LYS A C 1
ATOM 1418 O O . LYS A 1 185 ? -22.497 1.426 -13.048 1.00 76.75 185 LYS A O 1
ATOM 1423 N N . ASP A 1 186 ? -20.974 3.092 -13.026 1.00 78.38 186 ASP A N 1
ATOM 1424 C CA . ASP A 1 186 ? -19.879 2.362 -13.663 1.00 78.38 186 ASP A CA 1
ATOM 1425 C C . ASP A 1 186 ? -18.984 1.636 -12.644 1.00 78.38 186 ASP A C 1
ATOM 1427 O O . ASP A 1 186 ? -18.020 0.964 -13.022 1.00 78.38 186 ASP A O 1
ATOM 1431 N N . LEU A 1 187 ? -1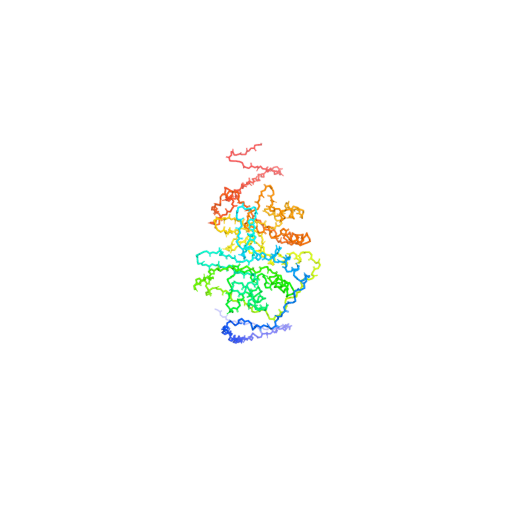9.277 1.761 -11.343 1.00 77.44 187 LEU A N 1
ATOM 1432 C CA . LEU A 1 187 ? -18.571 1.007 -10.316 1.00 77.44 187 LEU A CA 1
ATOM 1433 C C . LEU A 1 187 ? -18.938 -0.470 -10.409 1.00 77.44 187 LEU A C 1
ATOM 1435 O O . LEU A 1 187 ? -20.052 -0.868 -10.071 1.00 77.44 187 LEU A O 1
ATOM 1439 N N . ASP A 1 188 ? -17.957 -1.276 -10.802 1.00 79.00 188 ASP A N 1
ATOM 1440 C CA . ASP A 1 188 ? -18.061 -2.724 -10.716 1.00 79.00 188 ASP A CA 1
ATOM 1441 C C . ASP A 1 188 ? -18.300 -3.135 -9.257 1.00 79.00 188 ASP A C 1
ATOM 1443 O O . ASP A 1 188 ? -17.588 -2.697 -8.344 1.00 79.00 188 ASP A O 1
ATOM 1447 N N . VAL A 1 189 ? -19.341 -3.934 -9.027 1.00 78.25 189 VAL A N 1
ATOM 1448 C CA . VAL A 1 189 ? -19.684 -4.422 -7.691 1.00 78.25 189 VAL A CA 1
ATOM 1449 C C . VAL A 1 189 ? -18.902 -5.710 -7.467 1.00 78.25 189 VAL A C 1
ATOM 1451 O O . VAL A 1 189 ? -19.155 -6.691 -8.165 1.00 78.25 189 VAL A O 1
ATOM 1454 N N . PRO A 1 190 ? -17.964 -5.757 -6.505 1.00 81.69 190 PRO A N 1
ATOM 1455 C CA . PRO A 1 190 ? -17.155 -6.949 -6.316 1.00 81.69 190 PRO A CA 1
ATOM 1456 C C . PRO A 1 190 ? -18.020 -8.131 -5.887 1.00 81.69 190 PRO A C 1
ATOM 1458 O O . PRO A 1 190 ? -18.836 -8.021 -4.970 1.00 81.69 190 PRO A O 1
ATOM 1461 N N . GLU A 1 191 ? -17.782 -9.286 -6.504 1.00 85.62 191 GLU A N 1
ATOM 1462 C CA . GLU A 1 191 ? -18.431 -10.530 -6.099 1.00 85.62 191 GLU A CA 1
ATOM 1463 C C . GLU A 1 191 ? -18.132 -10.847 -4.624 1.00 85.62 191 GLU A C 1
ATOM 1465 O O . GLU A 1 191 ? -17.005 -10.639 -4.166 1.00 85.62 191 GLU A O 1
ATOM 1470 N N . PRO A 1 192 ? -19.070 -11.396 -3.844 1.00 86.81 192 PRO A N 1
ATOM 1471 C CA . PRO A 1 192 ? -18.795 -11.788 -2.466 1.00 86.81 192 PRO A CA 1
ATOM 1472 C C . PRO A 1 192 ? -17.693 -12.851 -2.337 1.00 86.81 192 PRO A C 1
ATOM 1474 O O . PRO A 1 192 ? -17.541 -13.727 -3.193 1.00 86.81 192 PRO A O 1
ATOM 1477 N N . LEU A 1 193 ? -16.915 -12.812 -1.251 1.00 88.19 193 LEU A N 1
ATOM 1478 C CA . LEU A 1 193 ? -15.997 -13.909 -0.913 1.00 88.19 193 LEU A CA 1
ATOM 1479 C C . LEU A 1 193 ? -16.787 -15.050 -0.263 1.00 88.19 193 LEU A C 1
ATOM 1481 O O . LEU A 1 193 ? -17.200 -14.958 0.891 1.00 88.19 193 LEU A O 1
ATOM 1485 N N . MET A 1 194 ? -17.025 -16.120 -1.026 1.00 85.12 194 MET A N 1
ATOM 1486 C CA . MET A 1 194 ? -17.833 -17.268 -0.580 1.00 85.12 194 MET A CA 1
ATOM 1487 C C . MET A 1 194 ? -17.028 -18.361 0.128 1.00 85.12 194 MET A C 1
ATOM 1489 O O . MET A 1 194 ? -17.613 -19.203 0.805 1.00 85.12 194 MET A O 1
ATOM 1493 N N . ALA A 1 195 ? -15.701 -18.345 0.000 1.00 88.00 195 ALA A N 1
ATOM 1494 C CA . ALA A 1 195 ? -14.803 -19.292 0.646 1.00 88.00 195 ALA A CA 1
ATOM 1495 C C . ALA A 1 195 ? -13.628 -18.556 1.316 1.00 88.00 195 ALA A C 1
ATOM 1497 O O . ALA A 1 195 ? -13.222 -17.508 0.805 1.00 88.00 195 ALA A O 1
ATOM 1498 N N . PRO A 1 196 ? -13.077 -19.103 2.418 1.00 89.56 196 PRO A N 1
ATOM 1499 C CA . PRO A 1 196 ? -11.878 -18.570 3.062 1.00 89.56 196 PRO A CA 1
ATOM 1500 C C . PRO A 1 196 ? -10.691 -18.475 2.104 1.00 89.56 196 PRO A C 1
ATOM 1502 O O . PRO A 1 196 ? -10.454 -19.396 1.313 1.00 89.56 196 PRO A O 1
ATOM 1505 N N . VAL A 1 197 ? -9.904 -17.407 2.219 1.00 93.19 197 VAL A N 1
ATOM 1506 C CA . VAL A 1 197 ? -8.628 -17.283 1.509 1.00 93.19 197 VAL A CA 1
ATOM 1507 C C . VAL A 1 197 ? -7.530 -17.904 2.382 1.00 93.19 197 VAL A C 1
ATOM 1509 O O . VAL A 1 197 ? -7.281 -17.426 3.493 1.00 93.19 197 VAL A O 1
ATOM 1512 N N . PRO A 1 198 ? -6.867 -18.987 1.934 1.00 91.25 198 PRO A N 1
ATOM 1513 C CA . PRO A 1 198 ? -5.886 -19.682 2.755 1.00 91.25 198 PRO A CA 1
ATOM 1514 C C . PRO A 1 198 ? -4.597 -18.870 2.906 1.00 91.25 198 PRO A C 1
ATOM 1516 O O . PRO A 1 198 ? -4.199 -18.119 2.014 1.00 91.25 198 PRO A O 1
ATOM 1519 N N . LEU A 1 199 ? -3.898 -19.081 4.023 1.00 87.44 199 LEU A N 1
ATOM 1520 C CA . LEU A 1 199 ? -2.573 -18.508 4.240 1.00 87.44 199 LEU A CA 1
ATOM 1521 C C . LEU A 1 199 ? -1.582 -19.016 3.190 1.00 87.44 199 LEU A C 1
ATOM 1523 O O . LEU A 1 199 ? -1.461 -20.219 2.954 1.00 87.44 199 LEU A O 1
ATOM 1527 N N . VAL A 1 200 ? -0.831 -18.093 2.591 1.00 82.00 200 VAL A N 1
ATOM 1528 C CA . VAL A 1 200 ? 0.236 -18.432 1.649 1.00 82.00 200 VAL A CA 1
ATOM 1529 C C . VAL A 1 200 ? 1.475 -18.860 2.436 1.00 82.00 200 VAL A C 1
ATOM 1531 O O . VAL A 1 200 ? 2.225 -18.030 2.940 1.00 82.00 200 VAL A O 1
ATOM 1534 N N . THR A 1 201 ? 1.705 -20.169 2.529 1.00 76.62 201 THR A N 1
ATOM 1535 C CA . THR A 1 201 ? 2.857 -20.777 3.231 1.00 76.62 201 THR A CA 1
ATOM 1536 C C . THR A 1 201 ? 3.977 -21.224 2.287 1.00 76.62 201 THR A C 1
ATOM 1538 O O . THR A 1 201 ? 4.834 -22.022 2.656 1.00 76.62 201 THR A O 1
ATOM 1541 N N . SER A 1 202 ? 3.981 -20.722 1.049 1.00 76.44 202 SER A N 1
ATOM 1542 C CA . SER A 1 202 ? 4.959 -21.117 0.034 1.00 76.44 202 SER A CA 1
ATOM 1543 C C . SER A 1 202 ? 6.397 -20.822 0.472 1.00 76.44 202 SER A C 1
ATOM 1545 O O . SER A 1 202 ? 6.741 -19.681 0.779 1.00 76.44 202 SER A O 1
ATOM 1547 N N . HIS A 1 203 ? 7.253 -21.843 0.404 1.00 82.06 203 HIS A N 1
ATOM 1548 C CA . HIS A 1 203 ? 8.706 -21.688 0.514 1.00 82.06 203 HIS A CA 1
ATOM 1549 C C . HIS A 1 203 ? 9.353 -21.198 -0.796 1.00 82.06 203 HIS A C 1
ATOM 1551 O O . HIS A 1 203 ? 10.528 -20.839 -0.799 1.00 82.06 203 HIS A O 1
ATOM 1557 N N . ASP A 1 204 ? 8.602 -21.157 -1.904 1.00 93.25 204 ASP A N 1
ATOM 1558 C CA . ASP A 1 204 ? 9.055 -20.554 -3.159 1.00 93.25 204 ASP A CA 1
ATOM 1559 C C . ASP A 1 204 ? 9.056 -19.021 -3.042 1.00 93.25 204 ASP A C 1
ATOM 1561 O O . ASP A 1 204 ? 8.006 -18.378 -2.913 1.00 93.25 204 ASP A O 1
ATOM 1565 N N . VAL A 1 205 ? 10.261 -18.456 -3.123 1.00 94.69 205 VAL A N 1
ATOM 1566 C CA . VAL A 1 205 ? 10.549 -17.022 -3.042 1.00 94.69 205 VAL A CA 1
ATOM 1567 C C . VAL A 1 205 ? 9.846 -16.207 -4.133 1.00 94.69 205 VAL A C 1
ATOM 1569 O O . VAL A 1 205 ? 9.367 -15.107 -3.856 1.00 94.69 205 VAL A O 1
ATOM 1572 N N . VAL A 1 206 ? 9.701 -16.748 -5.347 1.00 96.00 206 VAL A N 1
ATOM 1573 C CA . VAL A 1 206 ? 9.045 -16.066 -6.473 1.00 96.00 206 VAL A CA 1
ATOM 1574 C C . VAL A 1 206 ? 7.534 -16.028 -6.262 1.00 96.00 206 VAL A C 1
ATOM 1576 O O . VAL A 1 206 ? 6.913 -14.990 -6.489 1.00 96.00 206 VAL A O 1
ATOM 1579 N N . GLN A 1 207 ? 6.924 -17.113 -5.774 1.00 94.75 207 GLN A N 1
ATOM 1580 C CA . GLN A 1 207 ? 5.485 -17.115 -5.461 1.00 94.75 207 GLN A CA 1
ATOM 1581 C C . GLN A 1 207 ? 5.156 -16.199 -4.284 1.00 94.75 207 GLN A C 1
ATOM 1583 O O . GLN A 1 207 ? 4.168 -15.462 -4.330 1.00 94.75 207 GLN A O 1
ATOM 1588 N N . LYS A 1 208 ? 6.010 -16.187 -3.255 1.00 95.19 208 LYS A N 1
ATOM 1589 C CA . LYS A 1 208 ? 5.898 -15.232 -2.149 1.00 95.19 208 LYS A CA 1
ATOM 1590 C C . LYS A 1 208 ? 5.976 -13.793 -2.666 1.00 95.19 208 LYS A C 1
ATOM 1592 O O . LYS A 1 208 ? 5.106 -12.982 -2.358 1.00 95.19 208 LYS A O 1
ATOM 1597 N N . GLY A 1 209 ? 6.958 -13.493 -3.515 1.00 96.44 209 GLY A N 1
ATOM 1598 C CA . GLY A 1 209 ? 7.110 -12.185 -4.151 1.00 96.44 209 GLY A CA 1
ATOM 1599 C C . GLY A 1 209 ? 5.910 -11.777 -4.997 1.00 96.44 209 GLY A C 1
ATOM 1600 O O . GLY A 1 209 ? 5.451 -10.639 -4.908 1.00 96.44 209 GLY A O 1
ATOM 1601 N N . ARG A 1 210 ? 5.346 -12.717 -5.763 1.00 96.06 210 ARG A N 1
ATOM 1602 C CA . ARG A 1 210 ? 4.125 -12.507 -6.549 1.00 96.06 210 ARG A CA 1
ATOM 1603 C C . ARG A 1 210 ? 2.952 -12.097 -5.672 1.00 96.06 210 ARG A C 1
ATOM 1605 O O . ARG A 1 210 ? 2.242 -11.150 -6.007 1.00 96.06 210 ARG A O 1
ATOM 1612 N N . HIS A 1 211 ? 2.751 -12.804 -4.565 1.00 95.62 211 HIS A N 1
ATOM 1613 C CA . HIS A 1 211 ? 1.681 -12.508 -3.622 1.00 95.62 211 HIS A CA 1
ATOM 1614 C C . HIS A 1 211 ? 1.862 -11.128 -2.974 1.00 95.62 211 HIS A C 1
ATOM 1616 O O . HIS A 1 211 ? 0.928 -10.328 -2.962 1.00 95.62 211 HIS A O 1
ATOM 1622 N N . LEU A 1 212 ? 3.077 -10.800 -2.525 1.00 96.31 212 LEU A N 1
ATOM 1623 C CA . LEU A 1 212 ? 3.387 -9.483 -1.960 1.00 96.31 212 LEU A CA 1
ATOM 1624 C C . LEU A 1 212 ? 3.169 -8.354 -2.981 1.00 96.31 212 LEU A C 1
ATOM 1626 O O . LEU A 1 212 ? 2.576 -7.334 -2.642 1.00 96.31 212 LEU A O 1
ATOM 1630 N N . ALA A 1 213 ? 3.592 -8.541 -4.235 1.00 97.19 213 ALA A N 1
ATOM 1631 C CA . ALA A 1 213 ? 3.421 -7.548 -5.297 1.00 97.19 213 ALA A CA 1
ATOM 1632 C C . ALA A 1 213 ? 1.945 -7.316 -5.662 1.00 97.19 213 ALA A C 1
ATOM 1634 O O . ALA A 1 213 ? 1.576 -6.196 -6.024 1.00 97.19 213 ALA A O 1
ATOM 1635 N N . LEU A 1 214 ? 1.111 -8.359 -5.559 1.00 95.94 214 LEU A N 1
ATOM 1636 C CA . LEU A 1 214 ? -0.341 -8.258 -5.704 1.00 95.94 214 LEU A CA 1
ATOM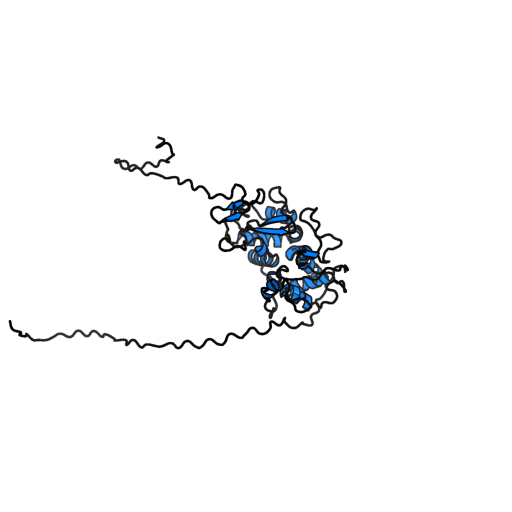 1637 C C . LEU A 1 214 ? -0.944 -7.442 -4.555 1.00 95.94 214 LEU A C 1
ATOM 1639 O O . LEU A 1 214 ? -1.626 -6.455 -4.810 1.00 95.94 214 LEU A O 1
ATOM 1643 N N . LEU A 1 215 ? -0.653 -7.806 -3.302 1.00 96.19 215 LEU A N 1
ATOM 1644 C CA . LEU A 1 215 ? -1.207 -7.129 -2.123 1.00 96.19 215 LEU A CA 1
ATOM 1645 C C . LEU A 1 215 ? -0.768 -5.665 -2.000 1.00 96.19 215 LEU A C 1
ATOM 1647 O O . LEU A 1 215 ? -1.547 -4.823 -1.564 1.00 96.19 215 LEU A O 1
ATOM 1651 N N . ALA A 1 216 ? 0.465 -5.353 -2.397 1.00 96.38 216 ALA A N 1
ATOM 1652 C CA . ALA A 1 216 ? 0.992 -3.990 -2.426 1.00 96.38 216 ALA A CA 1
ATOM 1653 C C . ALA A 1 216 ? 0.467 -3.146 -3.606 1.00 96.38 216 ALA A C 1
ATOM 1655 O O . ALA A 1 216 ? 0.846 -1.979 -3.724 1.00 96.38 216 ALA A O 1
ATOM 1656 N N . ASP A 1 217 ? -0.339 -3.743 -4.493 1.00 94.94 217 ASP A N 1
ATOM 1657 C CA . ASP A 1 217 ? -0.806 -3.178 -5.761 1.00 94.94 217 ASP A CA 1
ATOM 1658 C C . ASP A 1 217 ? 0.320 -2.544 -6.601 1.00 94.94 217 ASP A C 1
ATOM 1660 O O . ASP A 1 217 ? 0.201 -1.462 -7.185 1.00 94.94 217 ASP A O 1
ATOM 1664 N N . CYS A 1 218 ? 1.471 -3.226 -6.681 1.00 95.75 218 CYS A N 1
ATOM 1665 C CA . CYS A 1 218 ? 2.591 -2.732 -7.481 1.00 95.75 218 CYS A CA 1
ATOM 1666 C C . CYS A 1 218 ? 2.181 -2.577 -8.951 1.00 95.75 218 CYS A C 1
ATOM 1668 O O . CYS A 1 218 ? 2.602 -1.630 -9.617 1.00 95.75 218 CYS A O 1
ATOM 1670 N N . ALA A 1 219 ? 1.351 -3.495 -9.457 1.00 94.31 219 ALA A N 1
ATOM 1671 C CA . ALA A 1 219 ? 0.923 -3.514 -10.850 1.00 94.31 219 ALA A CA 1
ATOM 1672 C C . ALA A 1 219 ? -0.014 -2.347 -11.174 1.00 94.31 219 ALA A C 1
ATOM 1674 O O . ALA A 1 219 ? 0.131 -1.777 -12.256 1.00 94.31 219 ALA A O 1
ATOM 1675 N N . GLY A 1 220 ? -0.890 -1.946 -10.242 1.00 91.44 220 GLY A N 1
ATOM 1676 C CA . GLY A 1 220 ? -1.772 -0.795 -10.412 1.00 91.44 220 GLY A CA 1
ATOM 1677 C C . GLY A 1 220 ? -0.997 0.476 -10.744 1.00 91.44 220 GLY A C 1
ATOM 1678 O O . GLY A 1 220 ? -1.339 1.183 -11.688 1.00 91.44 220 GLY A O 1
ATOM 1679 N N . CYS A 1 221 ? 0.131 0.728 -10.075 1.00 91.50 221 CYS A N 1
ATOM 1680 C CA . CYS A 1 221 ? 0.995 1.859 -10.428 1.00 91.50 221 CYS A CA 1
ATOM 1681 C C . CYS A 1 221 ? 1.940 1.553 -11.599 1.00 91.50 221 CYS A C 1
ATOM 1683 O O . CYS A 1 221 ? 2.085 2.383 -12.495 1.00 91.50 221 CYS A O 1
ATOM 1685 N N . HIS A 1 222 ? 2.599 0.395 -11.614 1.00 95.12 222 HIS A N 1
ATOM 1686 C CA . HIS A 1 222 ? 3.717 0.107 -12.519 1.00 95.12 222 HIS A CA 1
ATOM 1687 C C . HIS A 1 222 ? 3.333 -0.644 -13.802 1.00 95.12 222 HIS A C 1
ATOM 1689 O O . HIS A 1 222 ? 4.217 -1.109 -14.508 1.00 95.12 222 HIS A O 1
ATOM 1695 N N . THR A 1 223 ? 2.053 -0.741 -14.161 1.00 92.75 223 THR A N 1
ATOM 1696 C CA . THR A 1 223 ? 1.609 -1.316 -15.444 1.00 92.75 223 THR A CA 1
ATOM 1697 C C . THR A 1 223 ? 0.696 -0.337 -16.164 1.00 92.75 223 THR A C 1
ATOM 1699 O O . THR A 1 223 ? -0.364 -0.002 -15.644 1.00 92.75 223 THR A O 1
ATOM 1702 N N . SER A 1 224 ? 1.098 0.117 -17.357 1.00 87.94 224 SER A N 1
ATOM 1703 C CA . SER A 1 224 ? 0.352 1.126 -18.123 1.00 87.94 224 SER A CA 1
ATOM 1704 C C . SER A 1 224 ? -1.121 0.747 -18.326 1.00 87.94 224 SER A C 1
ATOM 1706 O O . SER A 1 224 ? -1.414 -0.330 -18.846 1.00 87.94 224 SER A O 1
ATOM 1708 N N . TRP A 1 225 ? -2.042 1.651 -17.983 1.00 83.25 225 TRP A N 1
ATOM 1709 C CA . TRP A 1 225 ? -3.487 1.468 -18.196 1.00 83.25 225 TRP A CA 1
ATOM 1710 C C . TRP A 1 225 ? -3.925 1.745 -19.643 1.00 83.25 225 TRP A C 1
ATOM 1712 O O . TRP A 1 225 ? -5.020 1.368 -20.052 1.00 83.25 225 TRP A O 1
ATOM 1722 N N . TYR A 1 226 ? -3.078 2.404 -20.437 1.00 73.94 226 TYR A N 1
ATOM 1723 C CA . TYR A 1 226 ? -3.437 2.882 -21.770 1.00 73.94 226 TYR A CA 1
ATOM 1724 C C . TYR A 1 226 ? -3.197 1.807 -22.841 1.00 73.94 226 TYR A C 1
ATOM 1726 O O . TYR A 1 226 ? -2.069 1.575 -23.291 1.00 73.94 226 TYR A O 1
ATOM 1734 N N . THR A 1 227 ? -4.269 1.164 -23.299 1.00 59.56 227 THR A N 1
ATOM 1735 C CA . THR A 1 227 ? -4.261 0.311 -24.498 1.00 59.56 227 THR A CA 1
ATOM 1736 C C . THR A 1 227 ? -4.369 1.177 -25.768 1.00 59.56 227 THR A C 1
ATOM 1738 O O . THR A 1 227 ? -4.938 2.268 -25.724 1.00 59.56 227 THR A O 1
ATOM 1741 N N . PRO A 1 228 ? -3.775 0.774 -26.912 1.00 56.59 228 PRO A N 1
ATOM 1742 C CA . PRO A 1 228 ? -3.075 -0.486 -27.190 1.00 56.59 228 PRO A CA 1
ATOM 1743 C C . PRO A 1 228 ? -1.567 -0.474 -26.851 1.00 56.59 228 PRO A C 1
ATOM 1745 O O . PRO A 1 228 ? -0.827 -1.322 -27.337 1.00 56.59 228 PRO A O 1
ATOM 1748 N N . LYS A 1 229 ? -1.069 0.485 -26.058 1.00 68.38 229 LYS A N 1
ATOM 1749 C CA . LYS A 1 229 ? 0.378 0.738 -25.878 1.00 68.38 229 LYS A CA 1
ATOM 1750 C C . LYS A 1 229 ? 0.886 0.391 -24.475 1.00 68.38 229 LYS A C 1
ATOM 1752 O O . LYS A 1 229 ? 1.693 1.120 -23.902 1.00 68.38 229 LYS A O 1
ATOM 1757 N N . ASN A 1 230 ? 0.417 -0.733 -23.937 1.00 81.69 230 ASN A N 1
ATOM 1758 C CA . ASN A 1 230 ? 0.909 -1.286 -22.681 1.00 81.69 230 ASN A CA 1
ATOM 1759 C C . ASN A 1 230 ? 2.237 -2.041 -22.932 1.00 81.69 230 ASN A C 1
ATOM 1761 O O . ASN A 1 230 ? 2.241 -2.980 -23.728 1.00 81.69 230 ASN A O 1
ATOM 1765 N N . PRO A 1 231 ? 3.359 -1.649 -22.294 1.00 83.81 231 PRO A N 1
ATOM 1766 C CA . PRO A 1 231 ? 4.665 -2.292 -22.478 1.00 83.81 231 PRO A CA 1
ATOM 1767 C C . PRO A 1 231 ? 4.748 -3.709 -21.882 1.00 83.81 231 PRO A C 1
ATOM 1769 O O . PRO A 1 231 ? 5.730 -4.405 -22.127 1.00 83.81 231 PRO A O 1
ATOM 1772 N N . GLY A 1 232 ? 3.750 -4.124 -21.100 1.00 89.88 232 GLY A N 1
ATOM 1773 C CA . GLY A 1 232 ? 3.722 -5.377 -20.355 1.00 89.88 232 GLY A CA 1
ATOM 1774 C C . GLY A 1 232 ? 3.600 -5.145 -18.849 1.00 89.88 232 GLY A C 1
ATOM 1775 O O . GLY A 1 232 ? 3.753 -4.025 -18.351 1.00 89.88 232 GLY A O 1
ATOM 1776 N N . LEU A 1 233 ? 3.320 -6.227 -18.120 1.00 94.25 233 LEU A N 1
ATOM 1777 C CA . LEU A 1 233 ? 3.223 -6.230 -16.661 1.00 94.25 233 LEU A CA 1
ATOM 1778 C C . LEU A 1 233 ? 4.501 -5.644 -16.038 1.00 94.25 233 LEU A C 1
ATOM 1780 O O . LEU A 1 233 ? 5.604 -6.060 -16.377 1.00 94.25 233 LEU A O 1
ATOM 1784 N N . PHE A 1 234 ? 4.339 -4.673 -15.137 1.00 96.81 234 PHE A N 1
ATOM 1785 C CA . PHE A 1 234 ? 5.428 -3.931 -14.487 1.00 96.81 234 PHE A CA 1
ATOM 1786 C C . PHE A 1 234 ? 6.340 -3.104 -15.413 1.00 96.81 234 PHE A C 1
ATOM 1788 O O . PHE A 1 234 ? 7.353 -2.570 -14.957 1.00 96.81 234 PHE A O 1
ATOM 1795 N N . GLY A 1 235 ? 5.988 -2.930 -16.690 1.00 93.25 235 GLY A N 1
ATOM 1796 C CA . GLY A 1 235 ? 6.764 -2.124 -17.640 1.00 93.25 235 GLY A CA 1
ATOM 1797 C C . GLY A 1 235 ? 6.707 -0.607 -17.398 1.00 93.25 235 GLY A C 1
ATOM 1798 O O . GLY A 1 235 ? 7.321 0.156 -18.140 1.00 93.25 235 GLY A O 1
ATOM 1799 N N . GLY A 1 236 ? 5.985 -0.144 -16.379 1.00 91.44 236 GLY A N 1
ATOM 1800 C CA . GLY A 1 236 ? 5.827 1.263 -16.018 1.00 91.44 236 GLY A CA 1
ATOM 1801 C C . GLY A 1 236 ? 4.985 2.066 -17.012 1.00 91.44 236 GLY A C 1
ATOM 1802 O O . GLY A 1 236 ? 4.424 1.535 -17.973 1.00 91.44 236 GLY A O 1
ATOM 1803 N N . GLY A 1 237 ? 4.925 3.379 -16.791 1.00 86.19 237 GLY A N 1
ATOM 1804 C CA . GLY A 1 237 ? 4.387 4.340 -17.758 1.00 86.19 237 GLY A CA 1
ATOM 1805 C C . GLY A 1 237 ? 3.113 5.062 -17.349 1.00 86.19 237 GLY A C 1
ATOM 1806 O O . GLY A 1 237 ? 2.675 5.942 -18.087 1.00 86.19 237 GLY A O 1
ATOM 1807 N N . ASN A 1 238 ? 2.528 4.747 -16.194 1.00 87.44 238 ASN A N 1
ATOM 1808 C CA . ASN A 1 238 ? 1.357 5.480 -15.718 1.00 87.44 238 ASN A CA 1
ATOM 1809 C C . ASN A 1 238 ? 1.772 6.845 -15.193 1.00 87.44 238 ASN A C 1
ATOM 1811 O O . ASN A 1 238 ? 2.638 6.933 -14.324 1.00 87.44 238 ASN A O 1
ATOM 1815 N N . LEU A 1 239 ? 1.103 7.894 -15.668 1.00 86.75 239 LEU A N 1
ATOM 1816 C CA . LEU A 1 239 ? 1.129 9.196 -15.018 1.00 86.75 239 LEU A CA 1
ATOM 1817 C C . LEU A 1 239 ? 0.305 9.113 -13.732 1.00 86.75 239 LEU A C 1
ATOM 1819 O O . LEU A 1 239 ? -0.921 9.051 -13.779 1.00 86.75 239 LEU A O 1
ATOM 1823 N N . VAL A 1 240 ? 0.979 9.147 -12.589 1.00 86.50 240 VAL A N 1
ATOM 1824 C CA . VAL A 1 240 ? 0.338 9.168 -11.276 1.00 86.50 240 VAL A CA 1
ATOM 1825 C C . VAL A 1 240 ? 0.371 10.588 -10.731 1.00 86.50 240 VAL A C 1
ATOM 1827 O O . VAL A 1 240 ? 1.412 11.255 -10.726 1.00 86.50 240 VAL A O 1
ATOM 1830 N N . THR A 1 241 ? -0.782 11.054 -10.262 1.00 84.81 241 THR A N 1
ATOM 1831 C CA . THR A 1 241 ? -0.954 12.400 -9.715 1.00 84.81 241 THR A CA 1
ATOM 1832 C C . THR A 1 241 ? -1.378 12.340 -8.257 1.00 84.81 241 THR A C 1
ATOM 1834 O O . THR A 1 241 ? -2.300 11.604 -7.909 1.00 84.81 241 THR A O 1
ATOM 1837 N N . ARG A 1 242 ? -0.742 13.144 -7.402 1.00 79.50 242 ARG A N 1
ATOM 1838 C CA . ARG A 1 242 ? -1.176 13.361 -6.015 1.00 79.50 242 ARG A CA 1
ATOM 1839 C C . ARG A 1 242 ? -1.122 14.853 -5.704 1.00 79.50 242 ARG A C 1
ATOM 1841 O O . ARG A 1 242 ? -0.038 15.422 -5.569 1.00 79.50 242 ARG A O 1
ATOM 1848 N N . GLY A 1 243 ? -2.291 15.489 -5.636 1.00 77.31 243 GLY A N 1
ATOM 1849 C CA . GLY A 1 243 ? -2.386 16.949 -5.643 1.00 77.31 243 GLY A CA 1
ATOM 1850 C C . GLY A 1 243 ? -1.766 17.523 -6.921 1.00 77.31 243 GLY A C 1
ATOM 1851 O O . GLY A 1 243 ? -2.054 17.054 -8.019 1.00 77.31 243 GLY A O 1
ATOM 1852 N N . GLU A 1 244 ? -0.873 18.499 -6.780 1.00 77.25 244 GLU A N 1
ATOM 1853 C CA . GLU A 1 244 ? -0.164 19.122 -7.909 1.00 77.25 244 GLU A CA 1
ATOM 1854 C C . GLU A 1 244 ? 1.039 18.301 -8.407 1.00 77.25 244 GLU A C 1
ATOM 1856 O O . GLU A 1 244 ? 1.563 18.551 -9.494 1.00 77.25 244 GLU A O 1
ATOM 1861 N N . ARG A 1 245 ? 1.488 17.303 -7.632 1.00 81.75 245 ARG A N 1
ATOM 1862 C CA . ARG A 1 245 ? 2.649 16.478 -7.986 1.00 81.75 245 ARG A CA 1
ATOM 1863 C C . ARG A 1 245 ? 2.267 15.441 -9.033 1.00 81.75 245 ARG A C 1
ATOM 1865 O O . ARG A 1 245 ? 1.230 14.784 -8.932 1.00 81.75 245 ARG A O 1
ATOM 1872 N N . LYS A 1 246 ? 3.158 15.259 -10.003 1.00 84.94 246 LYS A N 1
ATOM 1873 C CA . LYS A 1 246 ? 3.018 14.328 -11.123 1.00 84.94 246 LYS A CA 1
ATOM 1874 C C . LYS A 1 246 ? 4.291 13.505 -11.253 1.00 84.94 246 LYS A C 1
ATOM 1876 O O . LYS A 1 246 ? 5.383 14.056 -11.148 1.00 84.94 246 LYS A O 1
ATOM 1881 N N . SER A 1 247 ? 4.160 12.205 -11.471 1.00 87.31 247 SER A N 1
ATOM 1882 C CA . SER A 1 247 ? 5.299 11.326 -11.732 1.00 87.31 247 SER A CA 1
ATOM 1883 C C . SER A 1 247 ? 4.852 10.140 -12.568 1.00 87.31 247 SER A C 1
ATOM 1885 O O . SER A 1 247 ? 3.745 9.642 -12.387 1.00 87.31 247 SER A O 1
ATOM 1887 N N . TYR A 1 248 ? 5.709 9.694 -13.478 1.00 88.56 248 TYR A N 1
ATOM 1888 C CA . TYR A 1 248 ? 5.491 8.470 -14.227 1.00 88.56 248 TYR A CA 1
ATOM 1889 C C . TYR A 1 248 ? 6.102 7.284 -13.488 1.00 88.56 248 TYR A C 1
ATOM 1891 O O . TYR A 1 248 ? 7.256 7.349 -13.058 1.00 88.56 248 TYR A O 1
ATOM 1899 N N . SER A 1 249 ? 5.341 6.199 -13.350 1.00 91.50 249 SER A N 1
ATOM 1900 C CA . SER A 1 249 ? 5.818 4.975 -12.705 1.00 91.50 249 SER A CA 1
ATOM 1901 C C . SER A 1 249 ? 6.935 4.318 -13.512 1.00 91.50 249 SER A C 1
ATOM 1903 O O . SER A 1 249 ? 6.804 4.135 -14.716 1.00 91.50 249 SER A O 1
ATOM 1905 N N . SER A 1 250 ? 8.041 3.961 -12.860 1.00 91.88 250 SER A N 1
ATOM 1906 C CA . SER A 1 250 ? 9.207 3.344 -13.507 1.00 91.88 250 SER A CA 1
ATOM 1907 C C . SER A 1 250 ? 8.932 1.923 -14.012 1.00 91.88 250 SER A C 1
ATOM 1909 O O . SER A 1 250 ? 8.035 1.244 -13.518 1.00 91.88 250 SER A O 1
ATOM 1911 N N . ASN A 1 251 ? 9.751 1.442 -14.945 1.00 94.06 251 ASN A N 1
ATOM 1912 C CA . ASN A 1 251 ? 9.806 0.032 -15.323 1.00 94.06 251 ASN A CA 1
ATOM 1913 C C . ASN A 1 251 ? 10.469 -0.789 -14.201 1.00 94.06 251 ASN A C 1
ATOM 1915 O O . ASN A 1 251 ? 11.583 -0.462 -13.790 1.00 94.06 251 ASN A O 1
ATOM 1919 N N . LEU A 1 252 ? 9.790 -1.824 -13.699 1.00 96.56 252 LEU A N 1
ATOM 1920 C CA . LEU A 1 252 ? 10.301 -2.706 -12.640 1.00 96.56 252 LEU A CA 1
ATOM 1921 C C . LEU A 1 252 ? 10.765 -4.077 -13.156 1.00 96.56 252 LEU A C 1
ATOM 1923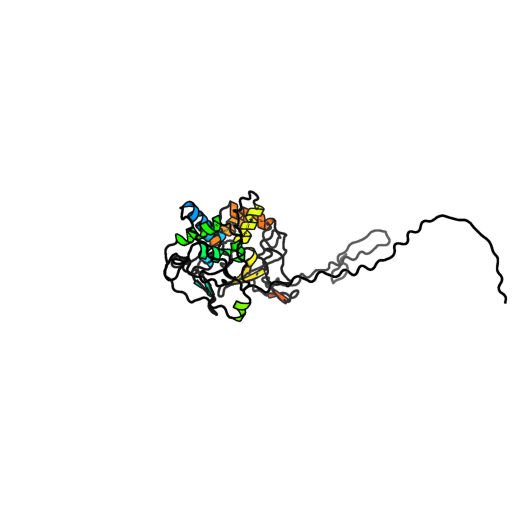 O O . LEU A 1 252 ? 11.167 -4.915 -12.359 1.00 96.56 252 LEU A O 1
ATOM 1927 N N . THR A 1 253 ? 10.698 -4.337 -14.462 1.00 97.50 253 THR A N 1
ATOM 1928 C CA . THR A 1 253 ? 11.142 -5.622 -15.030 1.00 97.50 253 THR A CA 1
ATOM 1929 C C . THR A 1 253 ? 12.670 -5.715 -15.105 1.00 97.50 253 THR A C 1
ATOM 1931 O O . THR A 1 253 ? 13.373 -4.711 -14.967 1.00 97.50 253 THR A O 1
ATOM 1934 N N . SER A 1 254 ? 13.202 -6.907 -15.384 1.00 97.00 254 SER A N 1
ATOM 1935 C CA . SER A 1 254 ? 14.642 -7.161 -15.557 1.00 97.00 254 SER A CA 1
ATOM 1936 C C . SER A 1 254 ? 15.236 -6.653 -16.885 1.00 97.00 254 SER A C 1
ATOM 1938 O O . SER A 1 254 ? 16.390 -6.944 -17.194 1.00 97.00 254 SER A O 1
ATOM 1940 N N . ASP A 1 255 ? 14.498 -5.864 -17.675 1.00 96.50 255 ASP A N 1
ATOM 1941 C CA . ASP A 1 255 ? 15.044 -5.180 -18.856 1.00 96.50 255 ASP A CA 1
ATOM 1942 C C . ASP A 1 255 ? 16.079 -4.099 -18.450 1.00 96.50 255 ASP A C 1
ATOM 1944 O O . ASP A 1 255 ? 15.942 -3.492 -17.383 1.00 96.50 255 ASP A O 1
ATOM 1948 N N . PRO A 1 256 ? 17.093 -3.782 -19.284 1.00 94.31 256 PRO A N 1
ATOM 1949 C CA . PRO A 1 256 ? 18.043 -2.691 -19.025 1.00 94.31 256 PRO A CA 1
ATOM 1950 C C . PRO A 1 256 ? 17.420 -1.310 -18.772 1.00 94.31 256 PRO A C 1
ATOM 1952 O O . PRO A 1 256 ? 18.043 -0.454 -18.146 1.00 94.31 256 PRO A O 1
ATOM 1955 N N . SER A 1 257 ? 16.196 -1.071 -19.249 1.00 89.31 257 SER A N 1
ATOM 1956 C CA . SER A 1 257 ? 15.430 0.142 -18.939 1.00 89.31 257 SER A CA 1
ATOM 1957 C C . SER A 1 257 ? 14.746 0.129 -17.562 1.00 89.31 257 SER A C 1
ATOM 1959 O O . SER A 1 257 ? 14.231 1.165 -17.142 1.00 89.31 257 SER A O 1
ATOM 1961 N N . GLY A 1 258 ? 14.756 -1.010 -16.862 1.00 93.56 258 GLY A N 1
ATOM 1962 C CA . GLY A 1 258 ? 14.209 -1.216 -15.522 1.00 93.56 258 GLY A CA 1
ATOM 1963 C C . GLY A 1 258 ? 15.278 -1.614 -14.497 1.00 93.56 258 GLY A C 1
ATOM 1964 O O . GLY A 1 258 ? 16.217 -0.857 -14.227 1.00 93.56 258 GLY A O 1
ATOM 1965 N N . LEU A 1 259 ? 15.116 -2.795 -13.892 1.00 95.50 259 LEU A N 1
ATOM 1966 C CA . LEU A 1 259 ? 15.898 -3.277 -12.749 1.00 95.50 259 LEU A CA 1
ATOM 1967 C C . LEU A 1 259 ? 17.137 -4.112 -13.114 1.00 95.50 259 LEU A C 1
ATOM 1969 O O . LEU A 1 259 ? 17.804 -4.587 -12.205 1.00 95.50 259 LEU A O 1
ATOM 1973 N N . ALA A 1 260 ? 17.521 -4.257 -14.389 1.00 95.69 260 ALA A N 1
ATOM 1974 C CA . ALA A 1 260 ? 18.679 -5.090 -14.775 1.00 95.69 260 ALA A CA 1
ATOM 1975 C C . ALA A 1 260 ? 20.011 -4.729 -14.082 1.00 95.69 260 ALA A C 1
ATOM 1977 O O . ALA A 1 260 ? 20.943 -5.527 -14.057 1.00 95.69 260 ALA A O 1
ATOM 1978 N N . HIS A 1 261 ? 20.126 -3.500 -13.571 1.00 93.44 261 HIS A N 1
ATOM 1979 C CA . HIS A 1 261 ? 21.315 -2.984 -12.885 1.00 93.44 261 HIS A CA 1
ATOM 1980 C C . HIS A 1 261 ? 21.196 -2.999 -11.355 1.00 93.44 261 HIS A C 1
ATOM 1982 O O . HIS A 1 261 ? 22.033 -2.406 -10.678 1.00 93.44 261 HIS A O 1
ATOM 1988 N N . TYR A 1 262 ? 20.129 -3.590 -10.825 1.00 95.44 262 TYR A N 1
ATOM 1989 C CA . TYR A 1 262 ? 19.908 -3.753 -9.398 1.00 95.44 262 TYR A CA 1
ATOM 1990 C C . TYR A 1 262 ? 20.347 -5.158 -9.005 1.00 95.44 262 TYR A C 1
ATOM 1992 O O . TYR A 1 262 ? 20.102 -6.122 -9.728 1.00 95.44 262 TYR A O 1
ATOM 2000 N N . ASP A 1 263 ? 20.962 -5.262 -7.839 1.00 95.69 263 ASP A N 1
ATOM 2001 C CA . ASP A 1 263 ? 20.971 -6.491 -7.063 1.00 95.69 263 ASP A CA 1
ATOM 2002 C C . ASP A 1 263 ? 20.010 -6.336 -5.871 1.00 95.69 263 ASP A C 1
ATOM 2004 O O . ASP A 1 263 ? 19.390 -5.283 -5.670 1.00 95.69 263 ASP A O 1
ATOM 2008 N N . GLU A 1 264 ? 19.883 -7.391 -5.069 1.00 95.38 264 GLU A N 1
ATOM 2009 C CA . GLU A 1 264 ? 19.025 -7.383 -3.884 1.00 95.38 264 GLU A CA 1
ATOM 2010 C C . GLU A 1 264 ? 19.413 -6.283 -2.887 1.00 95.38 264 GLU A C 1
ATOM 2012 O O . GLU A 1 264 ? 18.540 -5.668 -2.278 1.00 95.38 264 GLU A O 1
ATOM 2017 N N . ASN A 1 265 ? 20.709 -5.995 -2.725 1.00 96.25 265 ASN A N 1
ATOM 2018 C CA . ASN A 1 265 ? 21.182 -4.997 -1.766 1.00 96.25 265 ASN A CA 1
ATOM 2019 C C . ASN A 1 265 ? 20.765 -3.591 -2.195 1.00 96.25 265 ASN A C 1
ATOM 2021 O O . ASN A 1 265 ? 20.199 -2.853 -1.388 1.00 96.25 265 ASN A O 1
ATOM 2025 N N . ILE A 1 266 ? 20.979 -3.250 -3.468 1.00 95.94 266 ILE A N 1
ATOM 2026 C CA . ILE A 1 266 ? 20.557 -1.972 -4.047 1.00 95.94 266 ILE A CA 1
ATOM 2027 C C . ILE A 1 266 ? 19.036 -1.850 -3.959 1.00 95.94 266 ILE A C 1
ATOM 2029 O O . ILE A 1 266 ? 18.526 -0.804 -3.557 1.00 95.94 266 ILE A O 1
ATOM 2033 N N . PHE A 1 267 ? 18.290 -2.907 -4.298 1.00 96.62 267 PHE A N 1
ATOM 2034 C CA . PHE A 1 267 ? 16.830 -2.888 -4.201 1.00 96.62 267 PHE A CA 1
ATOM 2035 C C . PHE A 1 267 ? 16.361 -2.627 -2.765 1.00 96.62 267 PHE A C 1
ATOM 2037 O O . PHE A 1 267 ? 15.540 -1.732 -2.542 1.00 96.62 267 PHE A O 1
ATOM 2044 N N . ARG A 1 268 ? 16.918 -3.343 -1.778 1.00 96.94 268 ARG A N 1
ATOM 2045 C CA . ARG A 1 268 ? 16.597 -3.122 -0.362 1.00 96.94 268 ARG A CA 1
ATOM 2046 C C . ARG A 1 268 ? 16.959 -1.709 0.074 1.00 96.94 268 ARG A C 1
ATOM 2048 O O . ARG A 1 268 ? 16.118 -1.041 0.667 1.00 96.94 268 ARG A O 1
ATOM 2055 N N . GLU A 1 269 ? 18.151 -1.215 -0.248 1.00 96.38 269 GLU A N 1
ATOM 2056 C CA . GLU A 1 269 ? 18.568 0.148 0.096 1.00 96.38 269 GLU A CA 1
ATOM 2057 C C . GLU A 1 269 ? 17.585 1.190 -0.449 1.00 96.38 269 GLU A C 1
ATOM 2059 O O . GLU A 1 269 ? 17.128 2.062 0.296 1.00 96.38 269 GLU A O 1
ATOM 2064 N N . VAL A 1 270 ? 17.179 1.053 -1.713 1.00 96.06 270 VAL A N 1
ATOM 2065 C CA . VAL A 1 270 ? 16.216 1.952 -2.358 1.00 96.06 270 VAL A CA 1
ATOM 2066 C C . VAL A 1 270 ? 14.859 1.901 -1.655 1.00 96.06 270 VAL A C 1
ATOM 2068 O O . VAL A 1 270 ? 14.277 2.949 -1.382 1.00 96.06 270 VAL A O 1
ATOM 2071 N N . MET A 1 271 ? 14.356 0.714 -1.300 1.00 96.50 271 MET A N 1
ATOM 2072 C CA . MET A 1 271 ? 13.089 0.582 -0.564 1.00 96.50 271 MET A CA 1
ATOM 2073 C C . MET A 1 271 ? 13.176 1.141 0.865 1.00 96.50 271 MET A C 1
ATOM 2075 O O . MET A 1 271 ? 12.197 1.689 1.367 1.00 96.50 271 MET A O 1
ATOM 2079 N N . ARG A 1 272 ? 14.339 1.047 1.522 1.00 95.75 272 ARG A N 1
ATOM 2080 C CA . ARG A 1 272 ? 14.554 1.518 2.904 1.00 95.75 272 ARG A CA 1
ATOM 2081 C C . ARG A 1 272 ? 14.716 3.031 3.006 1.00 95.75 272 ARG A C 1
ATOM 2083 O O . ARG A 1 272 ? 14.268 3.635 3.986 1.00 95.75 272 ARG A O 1
ATOM 2090 N N . THR A 1 273 ? 15.395 3.619 2.027 1.00 95.31 273 THR A N 1
ATOM 2091 C CA . THR A 1 273 ? 15.848 5.018 2.056 1.00 95.31 273 THR A CA 1
ATOM 2092 C C . THR A 1 273 ?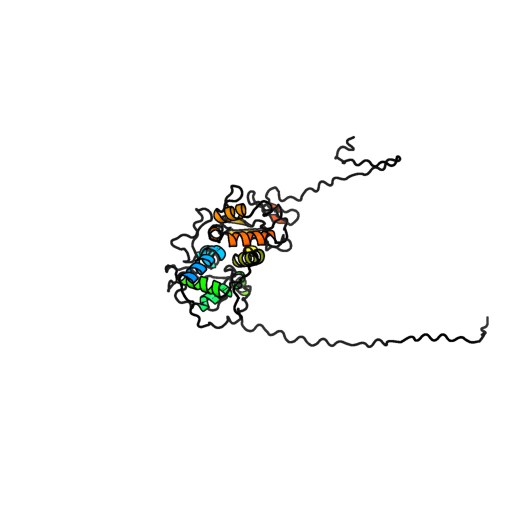 15.067 5.924 1.114 1.00 95.31 273 THR A C 1
ATOM 2094 O O . THR A 1 273 ? 15.107 7.142 1.274 1.00 95.31 273 TH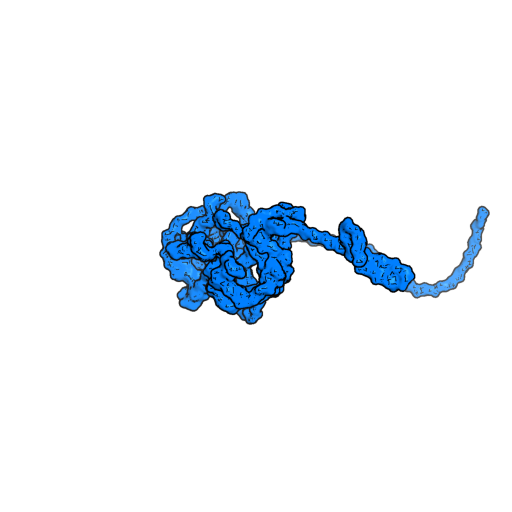R A O 1
ATOM 2097 N N . GLY A 1 274 ? 14.394 5.346 0.118 1.00 94.50 274 GLY A N 1
ATOM 2098 C CA . GLY A 1 274 ? 13.815 6.098 -0.983 1.00 94.50 274 GLY A CA 1
ATOM 2099 C C . GLY A 1 274 ? 14.861 6.720 -1.906 1.00 94.50 274 GLY A C 1
ATOM 2100 O O . GLY A 1 274 ? 14.509 7.628 -2.646 1.00 94.50 274 GLY A O 1
ATOM 2101 N N . GLN A 1 275 ? 16.127 6.295 -1.875 1.00 93.00 275 GLN A N 1
ATOM 2102 C CA . GLN A 1 275 ? 17.191 6.841 -2.722 1.00 93.00 275 GLN A CA 1
ATOM 2103 C C . GLN A 1 275 ? 17.564 5.853 -3.827 1.00 93.00 275 GLN A C 1
ATOM 2105 O O . GLN A 1 275 ? 17.943 4.721 -3.553 1.00 93.00 275 GLN A O 1
ATOM 2110 N N . ALA A 1 276 ? 17.500 6.288 -5.084 1.00 88.31 276 ALA A N 1
ATOM 2111 C CA . ALA A 1 276 ? 17.896 5.504 -6.249 1.00 88.31 276 ALA A CA 1
ATOM 2112 C C . ALA A 1 276 ? 18.899 6.285 -7.105 1.00 88.31 276 ALA A C 1
ATOM 2114 O O . ALA A 1 276 ? 18.571 7.323 -7.686 1.00 88.31 276 ALA A O 1
ATOM 2115 N N . LYS A 1 277 ? 20.132 5.770 -7.218 1.00 80.19 277 LYS A N 1
ATOM 2116 C CA . LYS A 1 277 ? 21.225 6.389 -7.999 1.00 80.19 277 LYS A CA 1
ATOM 2117 C C . LYS A 1 277 ? 21.466 7.862 -7.613 1.00 80.19 277 LYS A C 1
ATOM 2119 O O . LYS A 1 277 ? 21.571 8.724 -8.483 1.00 80.19 277 LYS A O 1
ATOM 2124 N N . GLY A 1 278 ? 21.490 8.148 -6.308 1.00 77.94 278 GLY A N 1
ATOM 2125 C CA . GLY A 1 278 ? 21.708 9.497 -5.767 1.00 77.94 278 GLY A CA 1
ATOM 2126 C C . GLY A 1 278 ? 20.535 10.468 -5.946 1.00 77.94 278 GLY A C 1
ATOM 2127 O O . GLY A 1 278 ? 20.721 11.673 -5.793 1.00 77.94 278 GLY A O 1
ATOM 2128 N N . ARG A 1 279 ? 19.342 9.970 -6.295 1.00 84.06 279 ARG A N 1
ATOM 2129 C CA . ARG A 1 279 ? 18.112 10.763 -6.414 1.00 84.06 279 ARG A CA 1
ATOM 2130 C C . ARG A 1 279 ? 17.022 10.197 -5.519 1.00 84.06 279 ARG A C 1
ATOM 2132 O O . ARG A 1 279 ? 16.836 8.982 -5.473 1.00 84.06 279 ARG A O 1
ATOM 2139 N N . GLU A 1 280 ? 16.256 11.082 -4.896 1.00 87.81 280 GLU A N 1
ATOM 2140 C CA . GLU A 1 280 ? 15.095 10.675 -4.116 1.00 87.81 280 GLU A CA 1
ATOM 2141 C C . GLU A 1 280 ? 13.984 10.169 -5.049 1.00 87.81 280 GLU A C 1
ATOM 2143 O O . GLU A 1 280 ? 13.687 10.770 -6.087 1.00 87.81 280 GLU A O 1
ATOM 2148 N N . LEU A 1 281 ? 13.359 9.056 -4.677 1.00 90.75 281 LEU A N 1
ATOM 2149 C CA . LEU A 1 281 ? 12.135 8.581 -5.294 1.00 90.75 281 LEU A CA 1
ATOM 2150 C C . LEU A 1 281 ? 11.025 9.609 -5.086 1.00 90.75 281 LEU A C 1
ATOM 2152 O O . LEU A 1 281 ? 10.902 10.227 -4.029 1.00 90.75 281 LEU A O 1
ATOM 2156 N N . SER A 1 282 ? 10.159 9.740 -6.091 1.00 89.88 282 SER A N 1
ATOM 2157 C CA . SER A 1 282 ? 8.943 10.539 -5.959 1.00 89.88 282 SER A CA 1
ATOM 2158 C C . SER A 1 282 ? 8.179 10.137 -4.686 1.00 89.88 282 SER A C 1
ATOM 2160 O O . SER A 1 282 ? 7.919 8.945 -4.513 1.00 89.88 282 SER A O 1
ATOM 2162 N N . PRO A 1 283 ? 7.725 11.087 -3.843 1.00 89.12 283 PRO A N 1
ATOM 2163 C CA . PRO A 1 283 ? 6.902 10.792 -2.664 1.00 89.12 283 PRO A CA 1
ATOM 2164 C C . PRO A 1 283 ? 5.542 10.140 -2.974 1.00 89.12 283 PRO A C 1
ATOM 2166 O O . PRO A 1 283 ? 4.797 9.789 -2.058 1.00 89.12 283 PRO A O 1
ATOM 2169 N N . ILE A 1 284 ? 5.191 10.023 -4.261 1.00 90.88 284 ILE A N 1
ATOM 2170 C CA . ILE A 1 284 ? 4.060 9.228 -4.751 1.00 90.88 284 ILE A CA 1
ATOM 2171 C C . ILE A 1 284 ? 4.347 7.730 -4.605 1.00 90.88 284 ILE A C 1
ATOM 2173 O O . ILE A 1 284 ? 3.427 6.977 -4.289 1.00 90.88 284 ILE A O 1
ATOM 2177 N N . MET A 1 285 ? 5.603 7.312 -4.804 1.00 93.56 285 MET A N 1
ATOM 2178 C CA . MET A 1 285 ? 6.048 5.964 -4.476 1.00 93.56 285 MET A CA 1
ATOM 2179 C C . MET A 1 285 ? 6.077 5.847 -2.938 1.00 93.56 285 MET A C 1
ATOM 2181 O O . MET A 1 285 ? 6.812 6.588 -2.279 1.00 93.56 285 MET A O 1
ATOM 2185 N N . PRO A 1 286 ? 5.295 4.933 -2.345 1.00 93.69 286 PRO A N 1
ATOM 2186 C CA . PRO A 1 286 ? 5.103 4.801 -0.901 1.00 93.69 286 PRO A CA 1
ATOM 2187 C C . PRO A 1 286 ? 6.282 4.088 -0.201 1.00 93.69 286 PRO A C 1
ATOM 2189 O O . PRO A 1 286 ? 6.078 3.194 0.618 1.00 93.69 286 PRO A O 1
ATOM 2192 N N . TRP A 1 287 ? 7.532 4.481 -0.472 1.00 94.44 287 TRP A N 1
ATOM 2193 C CA . TRP A 1 287 ? 8.722 3.815 0.085 1.00 94.44 287 TRP A CA 1
ATOM 2194 C C . TRP A 1 287 ? 8.776 3.916 1.616 1.00 94.44 287 TRP A C 1
ATOM 2196 O O . TRP A 1 287 ? 9.298 3.031 2.284 1.00 94.44 287 TRP A O 1
ATOM 2206 N N . THR A 1 288 ? 8.152 4.948 2.194 1.00 94.81 288 THR A N 1
ATOM 2207 C CA . THR A 1 288 ? 7.986 5.113 3.648 1.00 94.81 288 THR A CA 1
ATOM 2208 C C . THR A 1 288 ? 7.131 4.024 4.302 1.00 94.81 288 THR A C 1
ATOM 2210 O O . THR A 1 288 ? 7.187 3.875 5.521 1.00 94.81 288 THR A O 1
ATOM 2213 N N . VAL A 1 289 ? 6.379 3.258 3.507 1.00 95.75 289 VAL A N 1
ATOM 2214 C CA . VAL A 1 289 ? 5.659 2.047 3.920 1.00 95.75 289 VAL A CA 1
ATOM 2215 C C . VAL A 1 289 ? 6.556 0.827 3.709 1.00 95.75 289 VAL A C 1
ATOM 2217 O O . VAL A 1 289 ? 6.888 0.127 4.662 1.00 95.75 289 VAL A O 1
ATOM 2220 N N . PHE A 1 290 ? 7.035 0.616 2.479 1.00 97.06 290 PHE A N 1
ATOM 2221 C CA . PHE A 1 290 ? 7.805 -0.583 2.124 1.00 97.06 290 PHE A CA 1
ATOM 2222 C C . PHE A 1 290 ? 9.135 -0.714 2.872 1.00 97.06 290 PHE A C 1
ATOM 2224 O O . PHE A 1 290 ? 9.624 -1.826 3.069 1.00 97.06 290 PHE A O 1
ATOM 2231 N N . LYS A 1 291 ? 9.681 0.390 3.398 1.00 96.94 291 LYS A N 1
ATOM 2232 C CA . LYS A 1 291 ? 10.824 0.369 4.319 1.00 96.94 291 LYS A CA 1
ATOM 2233 C C . LYS A 1 291 ? 10.576 -0.383 5.628 1.00 96.94 291 LYS A C 1
ATOM 2235 O O . LYS A 1 291 ? 11.519 -0.473 6.411 1.00 96.94 291 LYS A O 1
ATOM 2240 N N . ASN A 1 292 ? 9.362 -0.856 5.901 1.00 97.25 292 ASN A N 1
ATOM 2241 C CA . ASN A 1 292 ? 9.027 -1.653 7.083 1.00 97.25 292 ASN A CA 1
ATOM 2242 C C . ASN A 1 292 ? 8.902 -3.157 6.780 1.00 97.25 292 ASN A C 1
ATOM 2244 O O . ASN A 1 292 ? 8.771 -3.939 7.717 1.00 97.25 292 ASN A O 1
ATOM 2248 N N . LEU A 1 293 ? 8.966 -3.580 5.509 1.00 97.81 293 LEU A N 1
ATOM 2249 C CA . LEU A 1 293 ? 8.963 -5.003 5.143 1.00 97.81 293 LEU A CA 1
ATOM 2250 C C . LEU A 1 293 ? 10.213 -5.712 5.670 1.00 97.81 293 LEU A C 1
ATOM 2252 O O . LEU A 1 293 ? 11.238 -5.075 5.882 1.00 97.81 293 LEU A O 1
ATOM 2256 N N . SER A 1 294 ? 10.177 -7.020 5.889 1.00 97.38 294 SER A N 1
ATOM 2257 C CA . SER A 1 294 ? 11.385 -7.786 6.211 1.00 97.38 294 SER A CA 1
ATOM 2258 C C . SER A 1 294 ? 12.339 -7.825 5.010 1.00 97.38 294 SER A C 1
ATOM 2260 O O . SER A 1 294 ? 11.929 -7.601 3.869 1.00 97.38 294 SER A O 1
ATOM 2262 N N . ASP A 1 295 ? 13.621 -8.105 5.247 1.00 97.56 295 ASP A N 1
ATOM 2263 C CA . ASP A 1 295 ? 14.571 -8.303 4.144 1.00 97.56 295 ASP A CA 1
ATOM 2264 C C . ASP A 1 295 ? 14.151 -9.489 3.261 1.00 97.56 295 ASP A C 1
ATOM 2266 O O . ASP A 1 295 ? 14.213 -9.381 2.040 1.00 97.56 295 ASP A O 1
ATOM 2270 N N . ASP A 1 296 ? 13.613 -10.558 3.856 1.00 96.25 296 ASP A N 1
ATOM 2271 C CA . ASP A 1 296 ? 13.079 -11.713 3.127 1.00 96.25 296 ASP A CA 1
ATOM 2272 C C . ASP A 1 296 ? 11.914 -11.341 2.198 1.00 96.25 296 ASP A C 1
ATOM 2274 O O . ASP A 1 296 ? 11.808 -11.873 1.094 1.00 96.25 296 ASP A O 1
ATOM 2278 N N . ASP A 1 297 ? 11.025 -10.442 2.626 1.00 97.19 297 ASP A N 1
ATOM 2279 C CA . ASP A 1 297 ? 9.886 -9.992 1.817 1.00 97.19 297 ASP A CA 1
ATOM 2280 C C . ASP A 1 297 ? 10.336 -9.053 0.691 1.00 97.19 297 ASP A C 1
ATOM 2282 O O . ASP A 1 297 ? 9.840 -9.159 -0.432 1.00 97.19 297 ASP A O 1
ATOM 2286 N N . LEU A 1 298 ? 11.314 -8.178 0.951 1.00 98.12 298 LEU A N 1
ATOM 2287 C CA . LEU A 1 298 ? 11.920 -7.338 -0.088 1.00 98.12 298 LEU A CA 1
ATOM 2288 C C . LEU A 1 298 ? 12.686 -8.173 -1.123 1.00 98.12 298 LEU A C 1
ATOM 2290 O O . LEU A 1 298 ? 12.569 -7.915 -2.320 1.00 98.12 298 LEU A O 1
ATOM 2294 N N . ASN A 1 299 ? 13.420 -9.194 -0.682 1.00 97.31 299 ASN A N 1
ATOM 2295 C CA . ASN A 1 299 ? 14.119 -10.119 -1.571 1.00 97.31 299 ASN A CA 1
ATOM 2296 C C . ASN A 1 299 ? 13.127 -10.950 -2.392 1.00 97.31 299 ASN A C 1
ATOM 2298 O O . ASN A 1 299 ? 13.319 -11.117 -3.594 1.00 97.31 299 ASN A O 1
ATOM 2302 N N . ALA A 1 300 ? 12.026 -11.406 -1.785 1.00 97.69 300 ALA A N 1
ATOM 2303 C CA . ALA A 1 300 ? 10.958 -12.097 -2.502 1.00 97.69 300 ALA A CA 1
ATOM 2304 C C . ALA A 1 300 ? 10.327 -11.210 -3.584 1.00 97.69 300 ALA A C 1
ATOM 2306 O O . ALA A 1 300 ? 10.193 -11.638 -4.732 1.00 97.69 300 ALA A O 1
ATOM 2307 N N . LEU A 1 301 ? 9.997 -9.956 -3.251 1.00 97.88 301 LEU A N 1
ATOM 2308 C CA . LEU A 1 301 ? 9.515 -8.968 -4.221 1.00 97.88 301 LEU A CA 1
ATOM 2309 C C . LEU A 1 301 ? 10.500 -8.793 -5.381 1.00 97.88 301 LEU A C 1
ATOM 2311 O O . LEU A 1 301 ? 10.094 -8.876 -6.539 1.00 97.88 301 LEU A O 1
ATOM 2315 N N . PHE A 1 302 ? 11.787 -8.600 -5.086 1.00 98.31 302 PHE A N 1
ATOM 2316 C CA . PHE A 1 302 ? 12.817 -8.442 -6.111 1.00 98.31 302 PHE A CA 1
ATOM 2317 C C . PHE A 1 302 ? 12.951 -9.682 -7.005 1.00 98.31 302 PHE A C 1
ATOM 2319 O O . PHE A 1 302 ? 12.966 -9.552 -8.230 1.00 98.31 302 PHE A O 1
ATOM 2326 N N . ALA A 1 303 ? 12.968 -10.880 -6.415 1.00 98.06 303 ALA A N 1
ATOM 2327 C CA . ALA A 1 303 ? 13.035 -12.142 -7.148 1.00 98.06 303 ALA A CA 1
ATOM 2328 C C . ALA A 1 303 ? 11.851 -12.303 -8.112 1.00 98.06 303 ALA A C 1
ATOM 2330 O O . ALA A 1 303 ? 12.038 -12.672 -9.272 1.00 98.06 303 ALA A O 1
ATOM 2331 N N . TYR A 1 304 ? 10.635 -11.975 -7.664 1.00 98.19 304 TYR A N 1
ATOM 2332 C CA . TYR A 1 304 ? 9.460 -12.005 -8.530 1.00 98.19 304 TYR A CA 1
ATOM 2333 C C . TYR A 1 304 ? 9.541 -10.982 -9.665 1.00 98.19 304 TYR A C 1
ATOM 2335 O O . TYR A 1 304 ? 9.320 -11.343 -10.819 1.00 98.19 304 TYR A O 1
ATOM 2343 N N . LEU A 1 305 ? 9.905 -9.730 -9.371 1.00 98.12 305 LEU A N 1
ATOM 2344 C CA . LEU A 1 305 ? 10.056 -8.686 -10.390 1.00 98.12 305 LEU A CA 1
ATOM 2345 C C . LEU A 1 305 ? 11.114 -9.054 -11.444 1.00 98.12 305 LEU A C 1
ATOM 2347 O O . LEU A 1 305 ? 10.914 -8.796 -12.632 1.00 98.12 305 LEU A O 1
ATOM 2351 N N . GLY A 1 306 ? 12.201 -9.713 -11.032 1.00 97.12 306 GLY A N 1
ATOM 2352 C CA . GLY A 1 306 ? 13.233 -10.228 -11.934 1.00 97.12 306 GLY A CA 1
ATOM 2353 C C . GLY A 1 306 ? 12.767 -11.388 -12.824 1.00 97.12 306 GLY A C 1
ATOM 2354 O O . GLY A 1 306 ? 13.257 -11.521 -13.947 1.00 97.12 306 GLY A O 1
ATOM 2355 N N . ALA A 1 307 ? 11.811 -12.192 -12.345 1.00 97.00 307 ALA A N 1
ATOM 2356 C CA . ALA A 1 307 ? 11.243 -13.340 -13.055 1.00 97.00 307 ALA A CA 1
ATOM 2357 C C . ALA A 1 307 ? 10.120 -12.972 -14.046 1.00 97.00 307 ALA A C 1
ATOM 2359 O O . ALA A 1 307 ? 9.763 -13.786 -14.902 1.00 97.00 307 ALA A O 1
ATOM 2360 N N . VAL A 1 308 ? 9.548 -11.768 -13.948 1.00 96.69 308 VAL A N 1
ATOM 2361 C CA . VAL A 1 308 ? 8.550 -11.277 -14.911 1.00 96.69 308 VAL A CA 1
ATOM 2362 C C . VAL A 1 308 ? 9.207 -11.041 -16.273 1.00 96.69 308 VAL A C 1
ATOM 2364 O O . VAL A 1 308 ? 10.358 -10.616 -16.356 1.00 96.69 308 VAL A O 1
ATOM 2367 N N . THR A 1 309 ? 8.467 -11.304 -17.357 1.00 96.31 309 THR A N 1
ATOM 2368 C CA . THR A 1 309 ? 8.933 -11.073 -18.730 1.00 96.31 309 THR A CA 1
ATOM 2369 C C . THR A 1 309 ? 9.490 -9.651 -18.890 1.00 96.31 309 THR A C 1
ATOM 2371 O O . THR A 1 309 ? 8.754 -8.692 -18.645 1.00 96.31 309 THR A O 1
ATOM 2374 N N . PRO A 1 310 ? 10.757 -9.490 -19.323 1.00 96.56 310 PRO A N 1
ATOM 2375 C CA . PRO A 1 310 ? 11.357 -8.178 -19.524 1.00 96.56 310 PRO A CA 1
ATOM 2376 C C . PRO A 1 310 ? 10.538 -7.316 -20.486 1.00 96.56 310 PRO A C 1
ATOM 2378 O O . PRO A 1 310 ? 10.265 -7.714 -21.621 1.00 96.56 310 PRO A O 1
ATOM 2381 N N . ALA A 1 311 ? 10.178 -6.115 -20.042 1.00 91.75 311 ALA A N 1
ATOM 2382 C CA . ALA A 1 311 ? 9.480 -5.123 -20.843 1.00 91.75 311 ALA A CA 1
ATOM 2383 C C . ALA A 1 311 ? 10.447 -3.990 -21.180 1.00 91.75 311 ALA A C 1
ATOM 2385 O O . ALA A 1 311 ? 10.967 -3.324 -20.290 1.00 91.75 311 ALA A O 1
ATOM 2386 N N . LYS A 1 312 ? 10.685 -3.726 -22.466 1.00 89.38 312 LYS A N 1
ATOM 2387 C CA . LYS A 1 312 ? 11.551 -2.616 -22.878 1.00 89.38 312 LYS A CA 1
ATOM 2388 C C . LYS A 1 312 ? 10.777 -1.304 -22.890 1.00 89.38 312 LYS A C 1
ATOM 2390 O O . LYS A 1 312 ? 10.103 -0.989 -23.871 1.00 89.38 312 LYS A O 1
ATOM 2395 N N . HIS A 1 313 ? 10.930 -0.508 -21.839 1.00 86.12 313 HIS A N 1
ATOM 2396 C CA . HIS A 1 313 ? 10.266 0.784 -21.717 1.00 86.12 313 HIS A CA 1
ATOM 2397 C C . HIS A 1 313 ? 11.105 1.763 -20.893 1.00 86.12 313 HIS A C 1
ATOM 2399 O O . HIS A 1 313 ? 11.251 1.632 -19.681 1.00 86.12 313 HIS A O 1
ATOM 2405 N N . VAL A 1 314 ? 11.679 2.755 -21.577 1.00 84.62 314 VAL A N 1
ATOM 2406 C CA . VAL A 1 314 ? 12.512 3.782 -20.945 1.00 84.62 314 VAL A CA 1
ATOM 2407 C C . VAL A 1 314 ? 11.614 4.886 -20.400 1.00 84.62 314 VAL A C 1
ATOM 2409 O O . VAL A 1 314 ? 10.788 5.431 -21.131 1.00 84.62 314 VAL A O 1
ATOM 2412 N N . ILE A 1 315 ? 11.803 5.210 -19.122 1.00 82.44 315 ILE A N 1
ATOM 2413 C CA . ILE A 1 315 ? 11.034 6.212 -18.386 1.00 82.44 315 ILE A CA 1
ATOM 2414 C C . ILE A 1 315 ? 12.015 7.141 -17.680 1.00 82.44 315 ILE A C 1
ATOM 2416 O O . ILE A 1 315 ? 12.856 6.697 -16.900 1.00 82.44 315 ILE A O 1
ATOM 2420 N N . ASP A 1 316 ? 11.890 8.431 -17.951 1.00 77.00 316 ASP A N 1
ATOM 2421 C CA . ASP A 1 316 ? 12.694 9.502 -17.388 1.00 77.00 316 ASP A CA 1
ATOM 2422 C C . ASP A 1 316 ? 11.803 10.605 -16.797 1.00 77.00 316 ASP A C 1
ATOM 2424 O O . ASP A 1 316 ? 11.107 11.337 -17.498 1.00 77.00 316 ASP A O 1
ATOM 2428 N N . ASN A 1 317 ? 11.842 10.729 -15.472 1.00 76.88 317 ASN A N 1
ATOM 2429 C CA . ASN A 1 317 ? 11.139 11.775 -14.733 1.00 76.88 317 ASN A CA 1
ATOM 2430 C C . ASN A 1 317 ? 11.978 13.068 -14.570 1.00 76.88 317 ASN A C 1
ATOM 2432 O O . ASN A 1 317 ? 11.581 13.930 -13.789 1.00 76.88 317 ASN A O 1
ATOM 2436 N N . ILE A 1 318 ? 13.140 13.198 -15.233 1.00 71.56 318 ILE A N 1
ATOM 2437 C CA . ILE A 1 318 ? 13.981 14.413 -15.194 1.00 71.56 318 ILE A CA 1
ATOM 2438 C C . ILE A 1 318 ? 13.422 15.497 -16.119 1.00 71.56 318 ILE A C 1
ATOM 2440 O O . ILE A 1 318 ? 13.167 16.616 -15.680 1.00 71.56 318 ILE A O 1
ATOM 2444 N N . ASP A 1 319 ? 13.269 15.178 -17.405 1.00 70.69 319 ASP A N 1
ATOM 2445 C CA . ASP A 1 319 ? 12.816 16.139 -18.408 1.00 70.69 319 ASP A CA 1
ATOM 2446 C C . ASP A 1 319 ? 11.280 16.227 -18.431 1.00 70.69 319 ASP A C 1
ATOM 2448 O O . ASP A 1 319 ? 10.567 15.258 -18.158 1.00 70.69 319 ASP A O 1
ATOM 2452 N N . ALA A 1 320 ? 10.751 17.395 -18.818 1.00 73.06 320 ALA A N 1
ATOM 2453 C CA . ALA A 1 320 ? 9.316 17.571 -19.022 1.00 73.06 320 ALA A CA 1
ATOM 2454 C C . ALA A 1 320 ? 8.771 16.541 -20.035 1.00 73.06 320 ALA A C 1
ATOM 2456 O O . ALA A 1 320 ? 9.407 16.314 -21.069 1.00 73.06 320 ALA A O 1
ATOM 2457 N N . PRO A 1 321 ? 7.589 15.943 -19.795 1.00 75.06 321 PRO A N 1
ATOM 2458 C CA . PRO A 1 321 ? 6.986 15.010 -20.736 1.00 75.06 321 PRO A CA 1
ATOM 2459 C C . PRO A 1 321 ? 6.761 15.659 -22.104 1.00 75.06 321 PRO A C 1
ATOM 2461 O O . PRO A 1 321 ? 6.413 16.835 -22.199 1.00 75.06 321 PRO A O 1
ATOM 2464 N N . SER A 1 322 ? 6.924 14.887 -23.172 1.00 72.88 322 SER A N 1
ATOM 2465 C CA . SER A 1 322 ? 6.791 15.365 -24.554 1.00 72.88 322 SER A CA 1
ATOM 2466 C C . SER A 1 322 ? 5.920 14.416 -25.374 1.00 72.88 322 SER A C 1
ATOM 2468 O O . SER A 1 322 ? 5.735 13.259 -24.995 1.00 72.88 322 SER A O 1
ATOM 2470 N N . ALA A 1 323 ? 5.367 14.885 -26.493 1.00 74.75 323 ALA A N 1
ATOM 2471 C CA . ALA A 1 323 ? 4.550 14.058 -27.380 1.00 74.75 323 ALA A CA 1
ATOM 2472 C C . ALA A 1 323 ? 5.412 13.074 -28.191 1.00 74.75 323 ALA A C 1
ATOM 2474 O O . ALA A 1 323 ? 6.433 13.451 -28.764 1.00 74.75 323 ALA A O 1
ATOM 2475 N N . CYS A 1 324 ? 4.987 11.813 -28.257 1.00 68.75 324 CYS A N 1
ATOM 2476 C CA . CYS A 1 324 ? 5.633 10.766 -29.037 1.00 68.75 324 CYS A CA 1
ATOM 2477 C C . CYS A 1 324 ? 5.117 10.809 -30.469 1.00 68.75 324 CYS A C 1
ATOM 2479 O O . CYS A 1 324 ? 3.926 10.621 -30.703 1.00 68.75 324 CYS A O 1
ATOM 2481 N N . THR A 1 325 ? 5.999 10.967 -31.449 1.00 69.69 325 THR A N 1
ATOM 2482 C CA . THR A 1 325 ? 5.584 11.032 -32.860 1.00 69.69 325 THR A CA 1
ATOM 2483 C C . THR A 1 325 ? 5.183 9.677 -33.455 1.00 69.69 325 THR A C 1
ATOM 2485 O O . THR A 1 325 ? 4.520 9.646 -34.482 1.00 69.69 325 THR A O 1
ATOM 2488 N N . ILE A 1 326 ? 5.543 8.554 -32.817 1.00 66.88 326 ILE A N 1
ATOM 2489 C CA . ILE A 1 326 ? 5.120 7.201 -33.239 1.00 66.88 326 ILE A CA 1
ATOM 2490 C C . ILE A 1 326 ? 3.686 6.920 -32.783 1.00 66.88 326 ILE A C 1
ATOM 2492 O O . ILE A 1 326 ? 2.899 6.266 -33.458 1.00 66.88 326 ILE A O 1
ATOM 2496 N N . CYS A 1 327 ? 3.375 7.365 -31.572 1.00 68.25 327 CYS A N 1
ATOM 2497 C CA . CYS A 1 327 ? 2.248 6.879 -30.800 1.00 68.25 327 CYS A CA 1
ATOM 2498 C C . CYS A 1 327 ? 1.187 7.977 -30.573 1.00 68.25 327 CYS A C 1
ATOM 2500 O O . CYS A 1 327 ? 0.044 7.658 -30.257 1.00 68.25 327 CYS A O 1
ATOM 2502 N N . GLY A 1 328 ? 1.534 9.253 -30.719 1.00 69.94 328 GLY A N 1
ATOM 2503 C CA . GLY A 1 328 ? 0.666 10.395 -30.425 1.00 69.94 328 GLY A CA 1
ATOM 2504 C C . GLY A 1 328 ? 0.460 10.683 -28.930 1.00 69.94 328 GLY A C 1
ATOM 2505 O O . GLY A 1 328 ? -0.050 11.743 -28.591 1.00 69.94 328 GLY A O 1
ATOM 2506 N N . GLY A 1 329 ? 0.865 9.779 -28.030 1.00 70.19 329 GLY A N 1
ATOM 2507 C CA . GLY A 1 329 ? 0.775 9.950 -26.576 1.00 70.19 329 GLY A CA 1
ATOM 2508 C C . GLY A 1 329 ? 1.922 10.779 -25.992 1.00 70.19 329 GLY A C 1
ATOM 2509 O O . GLY A 1 329 ? 2.966 10.940 -26.621 1.00 70.19 329 GLY A O 1
ATOM 2510 N N . VAL A 1 330 ? 1.751 11.291 -24.772 1.00 73.06 330 VAL A N 1
ATOM 2511 C CA . VAL A 1 330 ? 2.792 12.028 -24.036 1.00 73.06 330 VAL A CA 1
ATOM 2512 C C . VAL A 1 330 ? 3.587 11.056 -23.165 1.00 73.06 330 VAL A C 1
ATOM 2514 O O . VAL A 1 330 ? 2.996 10.310 -22.391 1.00 73.06 330 VAL A O 1
ATOM 2517 N N . HIS A 1 331 ? 4.918 11.061 -23.286 1.00 71.75 331 HIS A N 1
ATOM 2518 C CA . HIS A 1 331 ? 5.801 10.160 -22.540 1.00 71.75 331 HIS A CA 1
ATOM 2519 C C . HIS A 1 331 ? 6.834 10.925 -21.698 1.00 71.75 331 HIS A C 1
ATOM 2521 O O . HIS A 1 331 ? 7.295 12.000 -22.105 1.00 71.75 331 HIS A O 1
ATOM 2527 N N . PRO A 1 332 ? 7.263 10.347 -20.563 1.00 69.00 332 PRO A N 1
ATOM 2528 C CA . PRO A 1 332 ? 8.339 10.853 -19.713 1.00 69.00 332 PRO A CA 1
ATOM 2529 C C . PRO A 1 332 ? 9.698 10.539 -20.343 1.00 69.00 332 PRO A C 1
ATOM 2531 O O . PRO A 1 332 ? 10.468 9.745 -19.834 1.00 69.00 332 PRO A O 1
ATOM 2534 N N . LEU A 1 333 ? 9.964 11.052 -21.537 1.00 65.12 333 LEU A N 1
ATOM 2535 C CA . LEU A 1 333 ? 11.267 10.904 -22.195 1.00 65.12 333 LEU A CA 1
ATOM 2536 C C . LEU A 1 333 ? 11.841 12.252 -22.621 1.00 65.12 333 LEU A C 1
ATOM 2538 O O . LEU A 1 333 ? 12.925 12.300 -23.198 1.00 65.12 333 LEU A O 1
ATOM 2542 N N . GLY A 1 334 ? 11.105 13.342 -22.386 1.00 66.44 334 GLY A N 1
ATOM 2543 C CA . GLY A 1 334 ? 11.489 14.684 -22.795 1.00 66.44 334 GLY A CA 1
ATOM 2544 C C . GLY A 1 334 ? 12.022 14.736 -24.217 1.00 66.44 334 GLY A C 1
ATOM 2545 O O . GLY A 1 334 ? 11.369 14.302 -25.170 1.00 66.44 334 GLY A O 1
ATOM 2546 N N . LYS A 1 335 ? 13.242 15.240 -24.382 1.00 57.53 335 LYS A N 1
ATOM 2547 C CA . LYS A 1 335 ? 13.885 15.363 -25.700 1.00 57.53 335 LYS A CA 1
ATOM 2548 C C . LYS A 1 335 ? 14.189 14.021 -26.381 1.00 57.53 335 LYS A C 1
ATOM 2550 O O . LYS A 1 335 ? 14.388 14.013 -27.596 1.00 57.53 335 LYS A O 1
ATOM 2555 N N . TYR A 1 336 ? 14.210 12.917 -25.632 1.00 62.91 336 TYR A N 1
ATOM 2556 C CA . TYR A 1 336 ? 14.466 11.562 -26.127 1.00 62.91 336 TYR A CA 1
ATOM 2557 C C . TYR A 1 336 ? 13.206 10.848 -26.622 1.00 62.91 336 TYR A C 1
ATOM 2559 O O . TYR A 1 336 ? 13.309 9.744 -27.154 1.00 62.91 336 TYR A O 1
ATOM 2567 N N . ASN A 1 337 ? 12.028 11.474 -26.521 1.00 67.25 337 ASN A N 1
ATOM 2568 C CA . ASN A 1 337 ? 10.793 10.961 -27.112 1.00 67.25 337 ASN A CA 1
ATOM 2569 C C . ASN A 1 337 ? 10.745 11.191 -28.632 1.00 67.25 337 ASN A C 1
ATOM 2571 O O . ASN A 1 337 ? 9.860 11.853 -29.177 1.00 67.25 337 ASN A O 1
ATOM 2575 N N . ARG A 1 338 ? 11.762 10.697 -29.329 1.00 59.97 338 ARG A N 1
ATOM 2576 C CA . ARG A 1 338 ? 11.888 10.770 -30.781 1.00 59.97 338 ARG A CA 1
ATOM 2577 C C . ARG A 1 338 ? 11.924 9.343 -31.317 1.00 59.97 338 ARG A C 1
ATOM 2579 O O . ARG A 1 338 ? 12.421 8.452 -30.623 1.00 59.97 338 ARG A O 1
ATOM 2586 N N . PRO A 1 339 ? 11.438 9.091 -32.543 1.00 57.09 339 PRO A N 1
ATOM 2587 C CA . PRO A 1 339 ? 11.675 7.811 -33.183 1.00 57.09 339 PRO A CA 1
ATOM 2588 C C . PRO A 1 339 ? 13.182 7.580 -33.194 1.00 57.09 339 PRO A C 1
ATOM 2590 O O . PRO A 1 339 ? 13.934 8.502 -33.522 1.00 57.09 339 PRO A O 1
ATOM 2593 N N . ARG A 1 340 ? 13.643 6.372 -32.844 1.00 52.16 340 ARG A N 1
ATOM 2594 C CA . ARG A 1 340 ? 15.028 6.005 -33.156 1.00 52.16 340 ARG A CA 1
ATOM 2595 C C . ARG A 1 340 ? 15.204 6.268 -34.649 1.00 52.16 340 ARG A C 1
ATOM 2597 O O . ARG A 1 340 ? 14.529 5.621 -35.449 1.00 52.16 340 ARG A O 1
ATOM 2604 N N . GLN A 1 341 ? 16.095 7.187 -35.018 1.00 46.44 341 GLN A N 1
ATOM 2605 C CA . GLN A 1 341 ? 16.652 7.178 -36.362 1.00 46.44 341 GLN A CA 1
ATOM 2606 C C . GLN A 1 341 ? 17.306 5.806 -36.501 1.00 46.44 341 GLN A C 1
ATOM 2608 O O . GLN A 1 341 ? 18.359 5.540 -35.925 1.00 46.44 341 GLN A O 1
ATOM 2613 N N . ARG A 1 342 ? 16.627 4.875 -37.178 1.00 43.56 342 ARG A N 1
ATOM 2614 C CA . ARG A 1 342 ? 17.318 3.724 -37.735 1.00 43.56 342 ARG A CA 1
ATOM 2615 C C . ARG A 1 342 ? 18.238 4.333 -38.778 1.00 43.56 342 ARG A C 1
ATOM 2617 O O . ARG A 1 342 ? 17.778 4.666 -39.864 1.00 43.56 342 ARG A O 1
ATOM 2624 N N . THR A 1 343 ? 19.506 4.531 -38.439 1.00 43.09 343 THR A N 1
ATOM 2625 C CA . THR A 1 343 ? 20.530 4.653 -39.468 1.00 43.09 343 THR A CA 1
ATOM 2626 C C . THR A 1 343 ? 20.484 3.325 -40.211 1.00 43.09 343 THR A C 1
ATOM 2628 O O . THR A 1 343 ? 20.942 2.304 -39.700 1.00 43.09 343 THR A O 1
ATOM 2631 N N . LEU A 1 344 ? 19.797 3.303 -41.353 1.00 39.59 344 LEU A N 1
ATOM 2632 C CA . LEU A 1 344 ? 19.902 2.209 -42.302 1.00 39.59 344 LEU A CA 1
ATOM 2633 C C . LEU A 1 344 ? 21.346 2.245 -42.780 1.00 39.59 344 LEU A C 1
ATOM 2635 O O . LEU A 1 344 ? 21.714 3.072 -43.609 1.00 39.59 344 LEU A O 1
ATOM 2639 N N . VAL A 1 345 ? 22.186 1.398 -42.195 1.00 43.28 345 VAL A N 1
ATOM 2640 C CA . VAL A 1 345 ? 23.492 1.127 -42.775 1.00 43.28 345 VAL A CA 1
ATOM 2641 C C . VAL A 1 345 ? 23.212 0.266 -44.000 1.00 43.28 345 VAL A C 1
ATOM 2643 O O . VAL A 1 345 ? 23.041 -0.947 -43.894 1.00 43.28 345 VAL A O 1
ATOM 2646 N N . ASN A 1 346 ? 23.047 0.912 -45.153 1.00 40.69 346 ASN A N 1
ATOM 2647 C CA . ASN A 1 346 ? 22.950 0.212 -46.423 1.00 40.69 346 ASN A CA 1
ATOM 2648 C C . ASN A 1 346 ? 24.333 -0.373 -46.720 1.00 40.69 346 ASN A C 1
ATOM 2650 O O . ASN A 1 346 ? 25.274 0.359 -47.026 1.00 40.69 346 ASN A O 1
ATOM 2654 N N . TYR A 1 347 ? 24.463 -1.690 -46.594 1.00 46.03 347 TYR A N 1
ATOM 2655 C CA . TYR A 1 347 ? 25.621 -2.410 -47.104 1.00 46.03 347 TYR A CA 1
ATOM 2656 C C . TYR A 1 347 ? 25.365 -2.721 -48.575 1.00 46.03 347 TYR A C 1
ATOM 2658 O O . TYR A 1 347 ? 24.387 -3.392 -48.907 1.00 46.03 347 TYR A O 1
ATOM 2666 N N . HIS A 1 348 ? 26.233 -2.231 -49.455 1.00 44.38 348 HIS A N 1
ATOM 2667 C CA . HIS A 1 348 ? 26.245 -2.654 -50.849 1.00 44.38 348 HIS A CA 1
ATOM 2668 C C . HIS A 1 348 ? 27.281 -3.770 -51.000 1.00 44.38 348 HIS A C 1
ATOM 2670 O O . HIS A 1 348 ? 28.435 -3.604 -50.606 1.00 44.38 348 HIS A O 1
ATOM 2676 N N . ILE A 1 349 ? 26.854 -4.925 -51.514 1.00 48.66 349 ILE A N 1
ATOM 2677 C CA . ILE A 1 349 ? 27.749 -6.028 -51.866 1.00 48.66 349 ILE A CA 1
ATOM 2678 C C . ILE A 1 349 ? 28.037 -5.888 -53.355 1.00 48.66 349 ILE A C 1
ATOM 2680 O O . ILE A 1 349 ? 27.174 -6.173 -54.184 1.00 48.66 349 ILE A O 1
ATOM 2684 N N . GLU A 1 350 ? 29.239 -5.426 -53.684 1.00 46.09 350 GLU A N 1
ATOM 2685 C CA . GLU A 1 350 ? 29.730 -5.417 -55.058 1.00 46.09 350 GLU A CA 1
ATOM 2686 C C . GLU A 1 350 ? 30.432 -6.754 -55.322 1.00 46.09 350 GLU A C 1
ATOM 2688 O O . GLU A 1 350 ? 31.411 -7.115 -54.659 1.00 46.09 350 GLU A O 1
ATOM 2693 N N . MET A 1 351 ? 29.889 -7.524 -56.262 1.00 42.31 351 MET A N 1
ATOM 2694 C CA . MET A 1 351 ? 30.501 -8.770 -56.711 1.00 42.31 351 MET A CA 1
ATOM 2695 C C . MET A 1 351 ? 31.597 -8.423 -57.715 1.00 42.31 351 MET A C 1
ATOM 2697 O O . MET A 1 351 ? 31.306 -8.006 -58.833 1.00 42.31 351 MET A O 1
ATOM 2701 N N . VAL A 1 352 ? 32.859 -8.580 -57.318 1.00 49.94 352 VAL A N 1
ATOM 2702 C CA . VAL A 1 352 ? 33.997 -8.395 -58.223 1.00 49.94 352 VAL A CA 1
ATOM 2703 C C . VAL A 1 352 ? 34.167 -9.677 -59.045 1.00 49.94 352 VAL A C 1
ATOM 2705 O O . VAL A 1 352 ? 34.173 -10.770 -58.476 1.00 49.94 352 VAL A O 1
ATOM 2708 N N . GLU A 1 353 ? 34.341 -9.560 -60.366 1.00 50.53 353 GLU A N 1
ATOM 2709 C CA . GLU A 1 353 ? 34.462 -10.686 -61.323 1.00 50.53 353 GLU A CA 1
ATOM 2710 C C . GLU A 1 353 ? 35.585 -11.698 -60.995 1.00 50.53 353 GLU A C 1
ATOM 2712 O O . GLU A 1 353 ? 35.639 -12.777 -61.577 1.00 50.53 353 GLU A O 1
ATOM 2717 N N . SER A 1 354 ? 36.452 -11.402 -60.021 1.00 54.41 354 SER A N 1
ATOM 2718 C CA . SER A 1 354 ? 37.490 -12.300 -59.501 1.00 54.41 354 SER A CA 1
ATOM 2719 C C . SER A 1 354 ? 37.044 -13.217 -58.347 1.00 54.41 354 SER A C 1
ATOM 2721 O O . SER A 1 354 ? 37.873 -13.936 -57.791 1.00 54.41 354 SER A O 1
ATOM 2723 N N . GLY A 1 355 ? 35.761 -13.212 -57.961 1.00 47.16 355 GLY A N 1
ATOM 2724 C CA . GLY A 1 355 ? 35.212 -14.126 -56.947 1.00 47.16 355 GLY A CA 1
ATOM 2725 C C . GLY A 1 355 ? 35.481 -13.725 -55.490 1.00 47.16 355 GLY A C 1
ATOM 2726 O O . GLY A 1 355 ? 35.335 -14.549 -54.590 1.00 47.16 355 GLY A O 1
ATOM 2727 N N . SER A 1 356 ? 35.847 -12.466 -55.235 1.00 47.34 356 SER A N 1
ATOM 2728 C CA . SER A 1 356 ? 35.978 -11.916 -53.877 1.00 47.34 356 SER A CA 1
ATOM 2729 C C . SER A 1 356 ? 34.926 -10.832 -53.630 1.00 47.34 356 SER A C 1
ATOM 2731 O O . SER A 1 356 ? 34.734 -9.946 -54.460 1.00 47.34 356 SER A O 1
ATOM 2733 N N . ALA A 1 357 ? 34.227 -10.910 -52.494 1.00 41.09 357 ALA A N 1
ATOM 2734 C CA . ALA A 1 357 ? 33.238 -9.916 -52.081 1.00 41.09 357 ALA A CA 1
ATOM 2735 C C . ALA A 1 357 ? 33.895 -8.842 -51.200 1.00 41.09 357 ALA A C 1
ATOM 2737 O O . ALA A 1 357 ? 34.618 -9.168 -50.255 1.00 41.09 357 ALA A O 1
ATOM 2738 N N . ARG A 1 358 ? 33.624 -7.562 -51.480 1.00 50.22 358 ARG A N 1
ATOM 2739 C CA . ARG A 1 358 ? 33.991 -6.439 -50.602 1.00 50.22 358 ARG A CA 1
ATOM 2740 C C . ARG A 1 358 ? 32.733 -5.870 -49.953 1.00 50.22 358 ARG A C 1
ATOM 2742 O O . ARG A 1 358 ? 31.746 -5.617 -50.634 1.00 50.22 358 ARG A O 1
ATOM 2749 N N . ILE A 1 359 ? 32.780 -5.673 -48.635 1.00 46.03 359 ILE A N 1
ATOM 2750 C CA . ILE A 1 359 ? 31.706 -5.043 -47.858 1.00 46.03 359 ILE A CA 1
ATOM 2751 C C . ILE A 1 359 ? 32.166 -3.627 -47.506 1.00 46.03 359 ILE A C 1
ATOM 2753 O O . ILE A 1 359 ? 33.145 -3.468 -46.780 1.00 46.03 359 ILE A O 1
ATOM 2757 N N . GLY A 1 360 ? 31.469 -2.613 -48.022 1.00 47.78 360 GLY A N 1
ATOM 2758 C CA . GLY A 1 360 ? 31.720 -1.199 -47.726 1.00 47.78 360 GLY A CA 1
ATOM 2759 C C . GLY A 1 360 ? 30.491 -0.512 -47.125 1.00 47.78 360 GLY A C 1
ATOM 2760 O O . GLY A 1 360 ? 29.357 -0.846 -47.472 1.00 47.78 360 GLY A O 1
ATOM 2761 N N . LEU A 1 361 ? 30.716 0.444 -46.217 1.00 42.59 361 LEU A N 1
ATOM 2762 C CA . LEU A 1 361 ? 29.680 1.346 -45.702 1.00 42.59 361 LEU A CA 1
ATOM 2763 C C . LEU A 1 361 ? 29.449 2.494 -46.695 1.00 42.59 361 LEU A C 1
ATOM 2765 O O . LEU A 1 361 ? 30.393 3.187 -47.068 1.00 42.59 361 LEU A O 1
ATOM 2769 N N . MET A 1 362 ? 28.195 2.738 -47.079 1.00 43.44 362 MET A N 1
ATOM 2770 C CA . MET A 1 362 ? 27.813 3.929 -47.844 1.00 43.44 362 MET A CA 1
ATOM 2771 C C . MET A 1 362 ? 27.639 5.131 -46.904 1.00 43.44 362 MET A C 1
ATOM 2773 O O . MET A 1 362 ? 26.842 5.074 -45.969 1.00 43.44 362 MET A O 1
ATOM 2777 N N . THR A 1 363 ? 28.351 6.227 -47.166 1.00 46.31 363 THR A N 1
ATOM 2778 C CA . THR A 1 363 ? 28.057 7.559 -46.610 1.00 46.31 363 THR A CA 1
ATOM 2779 C C . THR A 1 363 ? 27.544 8.479 -47.722 1.00 46.31 363 THR A C 1
ATOM 2781 O O . THR A 1 363 ? 27.783 8.216 -48.902 1.00 46.31 363 THR A O 1
ATOM 2784 N N . ASP A 1 364 ? 26.873 9.579 -47.357 1.00 39.38 364 ASP A N 1
ATOM 2785 C CA . ASP A 1 364 ? 26.245 10.553 -48.280 1.00 39.38 364 ASP A CA 1
ATOM 2786 C C . ASP A 1 364 ? 27.210 11.201 -49.304 1.00 39.38 364 ASP A C 1
ATOM 2788 O O . ASP A 1 364 ? 26.786 11.929 -50.197 1.00 39.38 364 ASP A O 1
ATOM 2792 N N . SER A 1 365 ? 28.512 10.928 -49.203 1.00 42.50 365 SER A N 1
ATOM 2793 C CA . SER A 1 365 ? 29.586 11.441 -50.059 1.00 42.50 365 SER A CA 1
ATOM 2794 C C . SER A 1 365 ? 30.123 10.438 -51.097 1.00 42.50 365 SER A C 1
ATOM 2796 O O . SER A 1 365 ? 31.097 10.747 -51.780 1.00 42.50 365 SER A O 1
ATOM 2798 N N . GLY A 1 366 ? 29.530 9.247 -51.230 1.00 43.81 366 GLY A N 1
ATOM 2799 C CA . GLY A 1 366 ? 30.064 8.177 -52.084 1.00 43.81 366 GLY A CA 1
ATOM 2800 C C . GLY A 1 366 ? 31.216 7.392 -51.436 1.00 43.81 366 GLY A C 1
ATOM 2801 O O . GLY A 1 366 ? 31.697 7.747 -50.361 1.00 43.81 366 GLY A O 1
ATOM 2802 N N . PHE A 1 367 ? 31.604 6.284 -52.082 1.00 36.00 367 PHE A N 1
ATOM 2803 C CA . PHE A 1 367 ? 32.494 5.227 -51.567 1.00 36.00 367 PHE A CA 1
ATOM 2804 C C . PHE A 1 367 ? 33.780 5.794 -50.930 1.00 36.00 367 PHE A C 1
ATOM 2806 O O . PHE A 1 367 ? 34.666 6.284 -51.633 1.00 36.00 367 PHE A O 1
ATOM 2813 N N . ALA A 1 368 ? 33.904 5.707 -49.604 1.00 40.28 368 ALA A N 1
ATOM 2814 C CA . ALA A 1 368 ? 35.191 5.893 -48.941 1.00 40.28 368 ALA A CA 1
ATOM 2815 C C . ALA A 1 368 ? 36.044 4.643 -49.219 1.00 40.28 368 ALA A C 1
ATOM 2817 O O . ALA A 1 368 ? 35.603 3.528 -48.940 1.00 40.28 368 ALA A O 1
ATOM 2818 N N . ARG A 1 369 ? 37.206 4.834 -49.856 1.00 37.12 369 ARG A N 1
ATOM 2819 C CA . ARG A 1 369 ? 38.137 3.754 -50.224 1.00 37.12 369 ARG A CA 1
ATOM 2820 C C . ARG A 1 369 ? 38.787 3.089 -49.021 1.00 37.12 369 ARG A C 1
ATOM 2822 O O . ARG A 1 369 ? 39.099 3.822 -48.057 1.00 37.12 369 ARG A O 1
#